Protein AF-A0A939HC82-F1 (afdb_monomer_lite)

Organism: NCBI:txid2817862

Secondary structure (DSSP, 8-state):
----HHHHHHHHHHHHHHHHHHHHHHHHHHT-EEEEETTEEEEE-TTT-BTTEEEEEEEETTEEEEEEEEE-SSS-EEEEEEETTEEEEEEEEE-TTS-EEEEEETT--EEEEEEEETTTTEEEETT--EEETTT--PPP-SSSBTTB--HHHHHHHHTTTTEEESS-HHHHHHHHHHHHHHHHHHH-TTHHHHHHTTT--S-PPPPHHHHHHHHHHHHHHHHHHHHHHHHT-

Foldseek 3Di:
DPDDVVVVVVVVVVVVVVVVVVVVVLVVQQQFKAFDQQNWTWGWDPVPDDPFKIWTWDADPQGTWIWMWGHPDPQKIKIWIARPNDIWIKIWGADPVNFWIWIATPVRDTPFTFTDDPPVQWTAGPVRDIDRLVPDHDDDDPCDHSVRHDVVSVSCVNVVVRMDGNFDVVLLVVLVVLVVVLVCCVVPVCVVVCVVVVVDPDPDDDDPVSVVVNVVCNVVSVVVSVVSSVVRD

pLDDT: mean 89.39, std 9.76, range [36.78, 97.31]

Structure (mmCIF, N/CA/C/O backbone):
data_AF-A0A939HC82-F1
#
_entry.id   AF-A0A939HC82-F1
#
loop_
_atom_site.group_PDB
_atom_site.id
_atom_site.type_symbol
_atom_site.label_atom_id
_atom_site.label_alt_id
_atom_site.label_comp_id
_atom_site.label_asym_id
_atom_site.label_entity_id
_atom_site.label_seq_id
_atom_site.pdbx_PDB_ins_code
_atom_site.Cartn_x
_atom_site.Cartn_y
_atom_site.Cartn_z
_atom_site.occupancy
_atom_site.B_iso_or_equiv
_atom_site.auth_seq_id
_atom_site.auth_comp_id
_atom_site.auth_asym_id
_atom_site.auth_atom_id
_atom_site.pdbx_PDB_model_num
ATOM 1 N N . MET A 1 1 ? 11.151 5.523 -48.702 1.00 38.91 1 MET A N 1
ATOM 2 C CA . MET A 1 1 ? 10.659 6.773 -48.079 1.00 38.91 1 MET A CA 1
ATOM 3 C C . MET A 1 1 ? 11.746 7.327 -47.155 1.00 38.91 1 MET A C 1
ATOM 5 O O . MET A 1 1 ? 11.946 6.798 -46.069 1.00 38.91 1 MET A O 1
ATOM 9 N N . LYS A 1 2 ? 12.545 8.301 -47.619 1.00 36.78 2 LYS A N 1
ATOM 10 C CA . LYS A 1 2 ? 13.617 8.917 -46.813 1.00 36.78 2 LYS A CA 1
ATOM 11 C C . LYS A 1 2 ? 12.978 9.895 -45.826 1.00 36.78 2 LYS A C 1
ATOM 13 O O . LYS A 1 2 ? 12.632 11.011 -46.196 1.00 36.78 2 LYS A O 1
ATOM 18 N N . ILE A 1 3 ? 12.777 9.456 -44.588 1.00 41.47 3 ILE A N 1
ATOM 19 C CA . ILE A 1 3 ? 12.263 10.311 -43.515 1.00 41.47 3 ILE A CA 1
ATOM 20 C C . ILE A 1 3 ? 13.353 11.340 -43.174 1.00 41.47 3 ILE A C 1
ATOM 22 O O . ILE A 1 3 ? 14.441 10.985 -42.725 1.00 41.47 3 ILE A O 1
ATOM 26 N N . ASN A 1 4 ? 13.072 12.613 -43.449 1.00 45.88 4 ASN A N 1
ATOM 27 C CA . ASN A 1 4 ? 13.985 13.742 -43.276 1.00 45.88 4 ASN A CA 1
ATOM 28 C C . ASN A 1 4 ? 14.312 13.961 -41.780 1.00 45.88 4 ASN A C 1
ATOM 30 O O . ASN A 1 4 ? 13.403 14.082 -40.956 1.00 45.88 4 ASN A O 1
ATOM 34 N N . LEU A 1 5 ? 15.601 14.025 -41.411 1.00 51.16 5 LEU A N 1
ATOM 35 C CA . LEU A 1 5 ? 16.064 14.144 -40.016 1.00 51.16 5 LEU A CA 1
ATOM 36 C C . LEU A 1 5 ? 15.531 15.392 -39.283 1.00 51.16 5 LEU A C 1
ATOM 38 O O . LEU A 1 5 ? 15.409 15.359 -38.057 1.00 51.16 5 LEU A O 1
ATOM 42 N N . LYS A 1 6 ? 15.164 16.463 -40.003 1.00 51.28 6 LYS A N 1
ATOM 43 C CA . LYS A 1 6 ? 14.539 17.665 -39.413 1.00 51.28 6 LYS A CA 1
ATOM 44 C C . LYS A 1 6 ? 13.157 17.368 -38.807 1.00 51.28 6 LYS A C 1
ATOM 46 O O . LYS A 1 6 ? 12.847 17.878 -37.735 1.00 51.28 6 LYS A O 1
ATOM 51 N N . ASN A 1 7 ? 12.388 16.462 -39.415 1.00 55.34 7 ASN A N 1
ATOM 52 C CA . ASN A 1 7 ? 11.067 16.053 -38.920 1.00 55.34 7 ASN A CA 1
ATOM 53 C C . ASN A 1 7 ? 11.161 15.103 -37.713 1.00 55.34 7 ASN A C 1
ATOM 55 O O . ASN A 1 7 ? 10.250 15.055 -36.893 1.00 55.34 7 ASN A O 1
ATOM 59 N N . ARG A 1 8 ? 12.286 14.388 -37.548 1.00 57.00 8 ARG A N 1
ATOM 60 C CA . ARG A 1 8 ? 12.528 13.511 -36.388 1.00 57.00 8 ARG A CA 1
ATOM 61 C C . ARG A 1 8 ? 12.632 14.290 -35.074 1.00 57.00 8 ARG A C 1
ATOM 63 O O . ARG A 1 8 ? 12.068 13.850 -34.084 1.00 57.00 8 ARG A O 1
ATOM 70 N N . LYS A 1 9 ? 13.304 15.450 -35.060 1.00 56.81 9 LYS A N 1
ATOM 71 C CA . LYS A 1 9 ? 13.408 16.302 -33.855 1.00 56.81 9 LYS A CA 1
ATOM 72 C C . LYS A 1 9 ? 12.061 16.910 -33.451 1.00 56.81 9 LYS A C 1
ATOM 74 O O . LYS A 1 9 ? 11.772 17.000 -32.265 1.00 56.81 9 LYS A O 1
ATOM 79 N N . LEU A 1 10 ? 11.229 17.248 -34.437 1.00 64.38 10 LEU A N 1
ATOM 80 C CA . LEU A 1 10 ? 9.876 17.776 -34.235 1.00 64.38 10 LEU A CA 1
ATOM 81 C C . LEU A 1 10 ? 8.906 16.735 -33.650 1.00 64.38 10 LEU A C 1
ATOM 83 O O . LEU A 1 10 ? 8.011 17.109 -32.906 1.00 64.38 10 LEU A O 1
ATOM 87 N N . LEU A 1 11 ? 9.118 15.441 -33.920 1.00 72.88 11 LEU A N 1
ATOM 88 C CA . LEU A 1 11 ? 8.344 14.337 -33.329 1.00 72.88 11 LEU A CA 1
ATOM 89 C C . LEU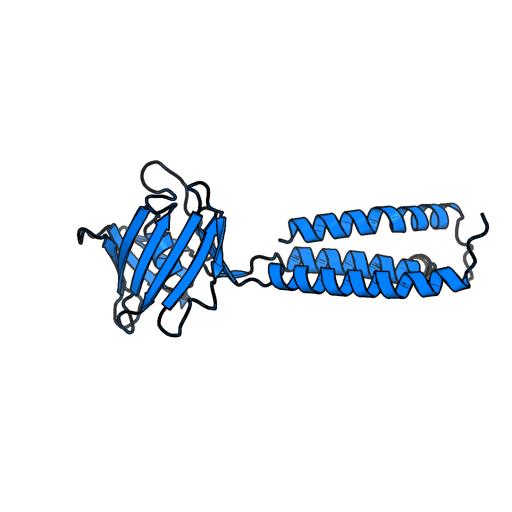 A 1 11 ? 8.809 13.940 -31.917 1.00 72.88 11 LEU A C 1
ATOM 91 O O . LEU A 1 11 ? 8.026 13.379 -31.159 1.00 72.88 11 LEU A O 1
ATOM 95 N N . ILE A 1 12 ? 10.055 14.235 -31.535 1.00 78.50 12 ILE A N 1
ATOM 96 C CA . ILE A 1 12 ? 10.580 13.894 -30.199 1.00 78.50 12 ILE A CA 1
ATOM 97 C C . ILE A 1 12 ? 9.926 14.750 -29.110 1.00 78.50 12 ILE A C 1
ATOM 99 O O . ILE A 1 12 ? 9.599 14.232 -28.048 1.00 78.50 12 ILE A O 1
ATOM 103 N N . VAL A 1 13 ? 9.704 16.040 -29.377 1.00 81.06 13 VAL A N 1
ATOM 104 C CA . VAL A 1 13 ? 9.096 16.976 -28.417 1.00 81.06 13 VAL A CA 1
ATOM 105 C C . VAL A 1 13 ? 7.706 16.516 -27.941 1.00 81.06 13 VAL A C 1
ATOM 107 O O . VAL A 1 13 ? 7.536 16.370 -26.731 1.00 81.06 13 VAL A O 1
ATOM 110 N N . PRO A 1 14 ? 6.722 16.223 -28.816 1.00 85.56 14 PRO A N 1
ATOM 111 C CA . PRO A 1 14 ? 5.406 15.769 -28.365 1.00 85.56 14 PRO A CA 1
ATOM 112 C C . PRO A 1 14 ? 5.458 14.407 -27.663 1.00 85.56 14 PRO A C 1
ATOM 114 O O . PRO A 1 14 ? 4.732 14.201 -26.695 1.00 85.56 14 PRO A O 1
ATOM 117 N N . VAL A 1 15 ? 6.341 13.493 -28.086 1.00 86.25 15 VAL A N 1
ATOM 118 C CA . VAL A 1 15 ? 6.523 12.193 -27.415 1.00 86.25 15 VAL A CA 1
ATOM 119 C C . VAL A 1 15 ? 7.087 12.371 -26.005 1.00 86.25 15 VAL A C 1
ATOM 121 O O . VAL A 1 15 ? 6.609 11.733 -25.071 1.00 86.25 15 VAL A O 1
ATOM 124 N N . ALA A 1 16 ? 8.066 13.260 -25.828 1.00 84.81 16 ALA A N 1
ATOM 125 C CA . ALA A 1 16 ? 8.619 13.571 -24.515 1.00 84.81 16 ALA A CA 1
ATOM 126 C C . ALA A 1 16 ? 7.562 14.200 -23.595 1.00 84.81 16 ALA A C 1
ATOM 128 O O . ALA A 1 16 ? 7.440 13.791 -22.445 1.00 84.81 16 ALA A O 1
ATOM 129 N N . ILE A 1 17 ? 6.751 15.133 -24.109 1.00 89.75 17 ILE A N 1
ATOM 130 C CA . ILE A 1 17 ? 5.636 15.727 -23.355 1.00 89.75 17 ILE A CA 1
ATOM 131 C C . ILE A 1 17 ? 4.632 14.646 -22.934 1.00 89.75 17 ILE A C 1
ATOM 133 O O . ILE A 1 17 ? 4.264 14.580 -21.763 1.00 89.75 17 ILE A O 1
ATOM 137 N N . ALA A 1 18 ? 4.232 13.761 -23.852 1.00 91.50 18 ALA A N 1
ATOM 138 C CA . ALA A 1 18 ? 3.333 12.653 -23.538 1.00 91.50 18 ALA A CA 1
ATOM 139 C C . ALA A 1 18 ? 3.920 11.727 -22.458 1.00 91.50 18 ALA A C 1
ATOM 141 O O . ALA A 1 18 ? 3.215 11.354 -21.523 1.00 91.50 18 ALA A O 1
ATOM 142 N N . ALA A 1 19 ? 5.215 11.406 -22.535 1.00 88.69 19 ALA A N 1
ATOM 143 C CA . ALA A 1 19 ? 5.897 10.595 -21.529 1.00 88.69 19 ALA A CA 1
ATOM 144 C C . ALA A 1 19 ? 5.911 11.266 -20.144 1.00 88.69 19 ALA A C 1
ATOM 146 O O . ALA A 1 19 ? 5.658 10.596 -19.146 1.00 88.69 19 ALA A O 1
ATOM 147 N N . VAL A 1 20 ? 6.146 12.581 -20.075 1.00 91.75 20 VAL A N 1
ATOM 148 C CA . VAL A 1 20 ? 6.095 13.346 -18.815 1.00 91.75 20 VAL A CA 1
ATOM 149 C C . VAL A 1 20 ? 4.688 13.329 -18.216 1.00 91.75 20 VAL A C 1
ATOM 151 O O . VAL A 1 20 ? 4.539 13.101 -17.018 1.00 91.75 20 VAL A O 1
ATOM 154 N N . ILE A 1 21 ? 3.653 13.516 -19.040 1.00 95.06 21 ILE A N 1
ATOM 155 C CA . ILE A 1 21 ? 2.254 13.461 -18.594 1.00 95.06 21 ILE A CA 1
ATOM 156 C C . ILE A 1 21 ? 1.914 12.064 -18.054 1.00 95.06 21 ILE A C 1
ATOM 158 O O . ILE A 1 21 ? 1.350 11.943 -16.967 1.00 95.06 21 ILE A O 1
ATOM 162 N N . LEU A 1 22 ? 2.294 11.001 -18.770 1.00 93.12 22 LEU A N 1
ATOM 163 C CA . LEU A 1 22 ? 2.081 9.622 -18.320 1.00 93.12 22 LEU A CA 1
ATOM 164 C C . LEU A 1 22 ? 2.814 9.331 -17.007 1.00 93.12 22 LEU A C 1
ATOM 166 O O . LEU A 1 22 ? 2.230 8.736 -16.102 1.00 93.12 22 LEU A O 1
ATOM 170 N N . LEU A 1 23 ? 4.062 9.788 -16.876 1.00 91.94 23 LEU A N 1
ATOM 171 C CA . LEU A 1 23 ? 4.839 9.636 -15.649 1.00 91.94 23 LEU A CA 1
ATOM 172 C C . LEU A 1 23 ? 4.189 10.379 -14.476 1.00 91.94 23 LEU A C 1
ATOM 174 O O . LEU A 1 23 ? 4.125 9.835 -13.378 1.00 91.94 23 LEU A O 1
ATOM 178 N N . TYR A 1 24 ? 3.661 11.584 -14.702 1.00 94.44 24 TYR A N 1
ATOM 179 C CA . TYR A 1 24 ? 2.939 12.341 -13.680 1.00 94.44 24 TYR A CA 1
ATOM 180 C C . TYR A 1 24 ? 1.727 11.564 -13.144 1.00 94.44 24 TYR A C 1
ATOM 182 O O . TYR A 1 24 ? 1.594 11.386 -11.932 1.00 94.44 24 TYR A O 1
ATOM 190 N N . PHE A 1 25 ? 0.879 11.031 -14.031 1.00 94.44 25 PHE A N 1
ATOM 191 C CA . PHE A 1 25 ? -0.268 10.214 -13.619 1.00 94.44 25 PHE A CA 1
ATOM 192 C C . PHE A 1 25 ? 0.148 8.901 -12.952 1.00 94.44 25 PHE A C 1
ATOM 194 O O . PHE A 1 25 ? -0.494 8.471 -11.991 1.00 94.44 25 PHE A O 1
ATOM 201 N N . TYR A 1 26 ? 1.221 8.272 -13.432 1.00 94.00 26 TYR A N 1
ATOM 202 C CA . TYR A 1 26 ? 1.772 7.061 -12.833 1.00 94.00 26 TYR A CA 1
ATOM 203 C C . TYR A 1 26 ? 2.240 7.316 -11.395 1.00 94.00 26 TYR A C 1
ATOM 205 O O . TYR A 1 26 ? 1.776 6.641 -10.479 1.00 94.00 26 TYR A O 1
ATOM 213 N N . LEU A 1 27 ? 3.083 8.330 -11.171 1.00 93.25 27 LEU A N 1
ATOM 214 C CA . LEU A 1 27 ? 3.588 8.664 -9.835 1.00 93.25 27 LEU A CA 1
ATOM 215 C C . LEU A 1 27 ? 2.452 9.096 -8.897 1.00 93.25 27 LEU A C 1
ATOM 217 O O . LEU A 1 27 ? 2.448 8.723 -7.726 1.00 93.25 27 LEU A O 1
ATOM 221 N N . GLY A 1 28 ? 1.447 9.806 -9.421 1.00 91.50 28 GLY A N 1
ATOM 222 C CA . GLY A 1 28 ? 0.239 10.152 -8.672 1.00 91.50 28 GLY A CA 1
ATOM 223 C C . GLY A 1 28 ? -0.589 8.940 -8.227 1.00 91.50 28 GLY A C 1
ATOM 224 O O . GLY A 1 28 ? -1.272 9.020 -7.210 1.00 91.50 28 GLY A O 1
ATOM 225 N N . ASN A 1 29 ? -0.528 7.815 -8.947 1.00 91.12 29 ASN A N 1
ATOM 226 C CA . ASN A 1 29 ? -1.119 6.548 -8.503 1.00 91.12 29 ASN A CA 1
ATOM 227 C C . ASN A 1 29 ? -0.189 5.763 -7.572 1.00 91.12 29 ASN A C 1
ATOM 229 O O . ASN A 1 29 ? -0.655 5.172 -6.604 1.00 91.12 29 ASN A O 1
ATOM 233 N N . PHE A 1 30 ? 1.113 5.799 -7.835 1.00 94.38 30 PHE A N 1
ATOM 234 C CA . PHE A 1 30 ? 2.133 5.084 -7.075 1.00 94.38 30 PHE A CA 1
ATOM 235 C C . PHE A 1 30 ? 2.235 5.555 -5.619 1.00 94.38 30 PHE A C 1
ATOM 237 O O . PHE A 1 30 ? 2.270 4.741 -4.699 1.00 94.38 30 PHE A O 1
ATOM 244 N N . PHE A 1 31 ? 2.228 6.870 -5.391 1.00 93.19 31 PHE A N 1
ATOM 245 C CA . PHE A 1 31 ? 2.335 7.461 -4.052 1.00 93.19 31 PHE A CA 1
ATOM 246 C C . PHE A 1 31 ? 0.979 7.666 -3.364 1.00 93.19 31 PHE A C 1
ATOM 248 O O . PHE A 1 31 ? 0.850 8.501 -2.469 1.00 93.19 31 PHE A O 1
ATOM 255 N N . GLN A 1 32 ? -0.052 6.926 -3.776 1.00 93.88 32 GLN A N 1
ATOM 256 C CA . GLN A 1 32 ? -1.320 6.921 -3.055 1.00 93.88 32 GLN A CA 1
ATOM 257 C C . GLN A 1 32 ? -1.127 6.283 -1.682 1.00 93.88 32 GLN A C 1
ATOM 259 O O . GLN A 1 32 ? -0.604 5.175 -1.577 1.00 93.88 32 GLN A O 1
ATOM 264 N N . THR A 1 33 ? -1.574 6.986 -0.647 1.00 93.62 33 THR A N 1
ATOM 265 C CA . THR A 1 33 ? -1.712 6.445 0.705 1.00 93.62 33 THR A CA 1
ATOM 266 C C . THR A 1 33 ? -3.036 5.699 0.808 1.00 93.62 33 THR A C 1
ATOM 268 O O . THR A 1 33 ? -4.043 6.100 0.211 1.00 93.62 33 THR A O 1
ATOM 271 N N . GLY A 1 34 ? -3.033 4.599 1.541 1.00 94.62 34 GLY A N 1
ATOM 272 C CA . GLY A 1 34 ? -4.218 3.797 1.779 1.00 94.62 34 GLY A CA 1
ATOM 273 C C . GLY A 1 34 ? -3.964 2.731 2.828 1.00 94.62 34 GLY A C 1
ATOM 274 O O . GLY A 1 34 ? -2.915 2.721 3.469 1.00 94.62 34 GLY A O 1
ATOM 275 N N . VAL A 1 35 ? -4.920 1.826 2.972 1.00 94.06 35 VAL A N 1
ATOM 276 C CA . VAL A 1 35 ? -4.849 0.684 3.888 1.00 94.06 35 VAL A CA 1
ATOM 277 C C . VAL A 1 35 ? -5.031 -0.614 3.118 1.00 94.06 35 VAL A C 1
ATOM 279 O O . VAL A 1 35 ? -5.656 -0.638 2.054 1.00 94.06 35 VAL A O 1
ATOM 282 N N . ASP A 1 36 ? -4.456 -1.693 3.638 1.00 92.38 36 ASP A N 1
ATOM 283 C CA . ASP A 1 36 ? -4.731 -3.038 3.141 1.00 92.38 36 ASP A CA 1
ATOM 284 C C . ASP A 1 36 ? -5.948 -3.627 3.856 1.00 92.38 36 ASP A C 1
ATOM 286 O O . ASP A 1 36 ? -5.969 -3.717 5.083 1.00 92.38 36 ASP A O 1
ATOM 290 N N . TYR A 1 37 ? -6.949 -4.038 3.089 1.00 93.50 37 TYR A N 1
ATOM 291 C CA . TYR A 1 37 ? -8.124 -4.727 3.590 1.00 93.50 37 TYR A CA 1
ATOM 292 C C . TYR A 1 37 ? -8.265 -6.069 2.875 1.00 93.50 37 TYR A C 1
ATOM 294 O O . TYR A 1 37 ? -8.655 -6.110 1.708 1.00 93.50 37 TYR A O 1
ATOM 302 N N . TYR A 1 38 ? -7.906 -7.161 3.560 1.00 92.69 38 TYR A N 1
ATOM 303 C CA . TYR A 1 38 ? -7.940 -8.526 3.010 1.00 92.69 38 TYR A CA 1
ATOM 304 C C . TYR A 1 38 ? -7.228 -8.664 1.648 1.00 92.69 38 TYR A C 1
ATOM 306 O O . TYR A 1 38 ? -7.728 -9.273 0.706 1.00 92.69 38 TYR A O 1
ATOM 314 N N . GLY A 1 39 ? -6.045 -8.059 1.512 1.00 89.25 39 GLY A N 1
ATOM 315 C CA . GLY A 1 39 ? -5.250 -8.072 0.280 1.00 89.25 39 GLY A CA 1
ATOM 316 C C . GLY A 1 39 ? -5.667 -7.014 -0.745 1.00 89.25 39 GLY A C 1
ATOM 317 O O . GLY A 1 39 ? -5.002 -6.860 -1.773 1.00 89.25 39 GLY A O 1
ATOM 318 N N . SER A 1 40 ? -6.734 -6.259 -0.478 1.00 92.44 40 SER A N 1
ATOM 319 C CA . SER A 1 40 ? -7.222 -5.189 -1.343 1.00 92.44 40 SER A CA 1
ATOM 320 C C . SER A 1 40 ? -6.741 -3.829 -0.846 1.00 92.44 40 SER A C 1
ATOM 322 O O . SER A 1 40 ? -6.982 -3.440 0.293 1.00 92.44 40 SER A O 1
ATOM 324 N N . PHE A 1 41 ? -6.078 -3.065 -1.714 1.00 93.75 41 PHE A N 1
ATOM 325 C CA . PHE A 1 41 ? -5.660 -1.703 -1.387 1.00 93.75 41 PHE A CA 1
ATOM 326 C C . PHE A 1 41 ? -6.849 -0.736 -1.459 1.00 93.75 41 PHE A C 1
ATOM 328 O O . PHE A 1 41 ? -7.428 -0.524 -2.531 1.00 93.75 41 PHE A O 1
ATOM 335 N N . LEU A 1 42 ? -7.176 -0.107 -0.331 1.00 95.56 42 LEU A N 1
ATOM 336 C CA . LEU A 1 42 ? -8.196 0.933 -0.230 1.00 95.56 42 LEU A CA 1
ATOM 337 C C . LEU A 1 42 ? -7.515 2.291 -0.088 1.00 95.56 42 LEU A C 1
ATOM 339 O O . LEU A 1 42 ? -6.803 2.551 0.880 1.00 95.56 42 LEU A O 1
ATOM 343 N N . ARG A 1 43 ? -7.726 3.170 -1.066 1.00 96.25 43 ARG A N 1
ATOM 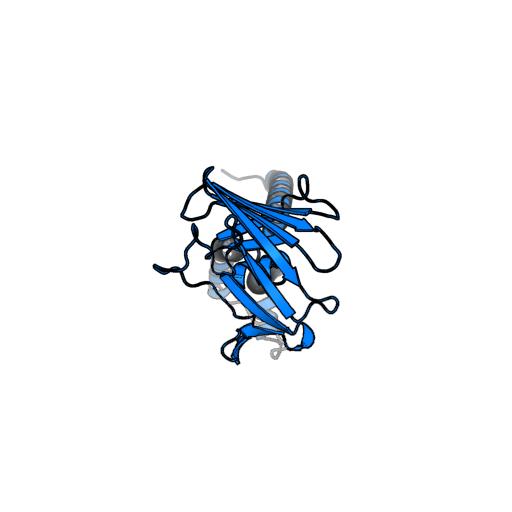344 C CA . ARG A 1 43 ? -7.085 4.486 -1.115 1.00 96.25 43 ARG A CA 1
ATOM 345 C C . ARG A 1 43 ? -7.757 5.437 -0.136 1.00 96.25 43 ARG A C 1
ATOM 347 O O . ARG A 1 43 ? -8.980 5.518 -0.117 1.00 96.25 43 ARG A O 1
ATOM 354 N N . GLU A 1 44 ? -6.974 6.243 0.566 1.00 96.06 44 GLU A N 1
ATOM 355 C CA . GLU A 1 44 ? -7.509 7.343 1.367 1.00 96.06 44 GLU A CA 1
ATOM 356 C C . GLU A 1 44 ? -8.238 8.382 0.484 1.00 96.06 44 GLU A C 1
ATOM 358 O O . GLU A 1 44 ? -7.681 8.918 -0.485 1.00 96.06 44 GLU A O 1
ATOM 363 N N . ASP A 1 45 ? -9.489 8.692 0.818 1.00 95.31 45 ASP A N 1
ATOM 364 C CA . ASP A 1 45 ? -10.245 9.788 0.223 1.00 95.31 45 ASP A CA 1
ATOM 365 C C . ASP A 1 45 ? -9.981 11.088 0.984 1.00 95.31 45 ASP A C 1
ATOM 367 O O . ASP A 1 45 ? -10.713 11.481 1.888 1.00 95.31 45 ASP A O 1
ATOM 371 N N . ARG A 1 46 ? -8.949 11.814 0.551 1.00 90.19 46 ARG A N 1
ATOM 372 C CA . ARG A 1 46 ? -8.554 13.100 1.148 1.00 90.19 46 ARG A CA 1
ATOM 373 C C . ARG A 1 46 ? -9.646 14.174 1.144 1.00 90.19 46 ARG A C 1
ATOM 375 O O . ARG A 1 46 ? -9.492 15.160 1.853 1.00 90.19 46 ARG A O 1
ATOM 382 N N . LYS A 1 47 ? -10.695 14.047 0.319 1.00 90.44 47 LYS A N 1
ATOM 383 C CA . LYS A 1 47 ? -11.814 15.005 0.328 1.00 90.44 47 LYS A CA 1
ATOM 384 C C . LYS A 1 47 ? -12.817 14.696 1.437 1.00 90.44 47 LYS A C 1
ATOM 386 O O . LYS A 1 47 ? -13.452 15.621 1.930 1.00 90.44 47 LYS A O 1
ATOM 391 N N . ALA A 1 48 ? -12.971 13.419 1.779 1.00 89.31 48 ALA A N 1
ATOM 392 C CA . ALA A 1 48 ? -13.867 12.951 2.832 1.00 89.31 48 ALA A CA 1
ATOM 393 C C . ALA A 1 48 ? -13.159 12.816 4.195 1.00 89.31 48 ALA A C 1
ATOM 395 O O . ALA A 1 48 ? -13.813 12.887 5.236 1.00 89.31 48 ALA A O 1
ATOM 396 N N . SER A 1 49 ? -11.833 12.652 4.205 1.00 89.69 49 SER A N 1
ATOM 397 C CA . SER A 1 49 ? -11.017 12.686 5.419 1.00 89.69 49 SER A CA 1
ATOM 398 C C . SER A 1 49 ? -10.935 14.098 6.018 1.00 89.69 49 SER A C 1
ATOM 400 O O . SER A 1 49 ? -10.917 15.107 5.313 1.00 89.69 49 SER A O 1
ATOM 402 N N . SER A 1 50 ? -10.836 14.163 7.342 1.00 91.25 50 SER A N 1
ATOM 403 C CA . SER A 1 50 ? -10.681 15.369 8.153 1.00 91.25 50 SER A CA 1
ATOM 404 C C . SER A 1 50 ? -9.699 15.115 9.304 1.00 91.25 50 SER A C 1
ATOM 406 O O . SER A 1 50 ? -9.202 14.007 9.484 1.00 91.25 50 SER A O 1
ATOM 408 N N . THR A 1 51 ? -9.442 16.117 10.148 1.00 85.44 51 THR A N 1
ATOM 409 C CA . THR A 1 51 ? -8.625 15.937 11.365 1.00 85.44 51 THR A CA 1
ATOM 410 C C . THR A 1 51 ? -9.215 14.904 12.335 1.00 85.44 51 THR A C 1
ATOM 412 O O . THR A 1 51 ? -8.487 14.333 13.145 1.00 85.44 51 THR A O 1
ATOM 415 N N . LEU A 1 52 ? -10.530 14.671 12.271 1.00 91.19 52 LEU A N 1
ATOM 416 C CA . LEU A 1 52 ? -11.252 13.757 13.156 1.00 91.19 52 LEU A CA 1
ATOM 417 C C . LEU A 1 52 ? -11.656 12.454 12.468 1.00 91.19 52 LEU A C 1
ATOM 419 O O . LEU A 1 52 ? -12.116 11.548 13.152 1.00 91.19 52 LEU A O 1
ATOM 423 N N . SER A 1 53 ? -11.507 12.338 11.149 1.00 94.00 53 SER A N 1
ATOM 424 C CA . SER A 1 53 ? -11.969 11.165 10.412 1.00 94.00 53 SER A CA 1
ATOM 425 C C . SER A 1 53 ? -11.040 10.799 9.264 1.00 94.00 53 SER A C 1
ATOM 427 O O . SER A 1 53 ? -10.668 11.657 8.473 1.00 94.00 53 SER A O 1
ATOM 429 N N . SER A 1 54 ? -10.735 9.518 9.111 1.00 95.00 54 SER A N 1
ATOM 430 C CA . SER A 1 54 ? -10.059 8.993 7.924 1.00 95.00 54 SER A CA 1
ATOM 431 C C . SER A 1 54 ? -11.036 8.144 7.126 1.00 95.00 54 SER A C 1
ATOM 433 O O . SER A 1 54 ? -11.681 7.266 7.696 1.00 95.00 54 SER A O 1
ATOM 435 N N . VAL A 1 55 ? -11.150 8.393 5.822 1.00 97.00 55 VAL A N 1
ATOM 436 C CA . VAL A 1 55 ? -12.018 7.621 4.923 1.00 97.00 55 VAL A CA 1
ATOM 437 C C . VAL A 1 55 ? -11.163 6.940 3.863 1.00 97.00 55 VAL A C 1
ATOM 439 O O . VAL A 1 55 ? -10.363 7.595 3.200 1.00 97.00 55 VAL A O 1
ATOM 442 N N . TYR A 1 56 ? -11.350 5.639 3.670 1.00 96.88 56 TYR A N 1
ATOM 443 C CA . TYR A 1 56 ? -10.659 4.835 2.665 1.00 96.88 56 TYR A CA 1
ATOM 444 C C . TYR A 1 56 ? -11.676 4.189 1.734 1.00 96.88 56 TYR A C 1
ATOM 446 O O . TYR A 1 56 ? -12.683 3.647 2.180 1.00 96.88 56 TYR A O 1
ATOM 454 N N . VAL A 1 57 ? -11.417 4.241 0.430 1.00 96.88 57 VAL A N 1
ATOM 455 C CA . VAL A 1 57 ? -12.325 3.764 -0.616 1.00 96.88 57 VAL A CA 1
ATOM 456 C C . VAL A 1 57 ? -11.591 2.885 -1.616 1.00 96.88 57 VAL A C 1
ATOM 458 O O . VAL A 1 57 ? -10.462 3.167 -2.031 1.00 96.88 57 VAL A O 1
ATOM 461 N N . GLY A 1 58 ? -12.255 1.828 -2.062 1.00 95.25 58 GLY A N 1
ATOM 462 C CA . GLY A 1 58 ? -11.709 0.934 -3.070 1.00 95.25 58 GLY A CA 1
ATOM 463 C C . GLY A 1 58 ? -12.684 -0.162 -3.462 1.00 95.25 58 GLY A C 1
ATOM 464 O O . GLY A 1 58 ? -13.904 -0.001 -3.377 1.00 95.25 58 GLY A O 1
ATOM 465 N N . LYS A 1 59 ? -12.126 -1.270 -3.939 1.00 94.69 59 LYS A N 1
ATOM 466 C CA . LYS A 1 59 ? -12.877 -2.460 -4.320 1.00 94.69 59 LYS A CA 1
ATOM 467 C C . LYS A 1 59 ? -12.176 -3.679 -3.734 1.00 94.69 59 LYS A C 1
ATOM 469 O O . LYS A 1 59 ? -10.976 -3.824 -3.964 1.00 94.69 59 LYS A O 1
ATOM 474 N N . SER A 1 60 ? -12.914 -4.511 -3.012 1.00 93.06 60 SER A N 1
ATOM 475 C CA . SER A 1 60 ? -12.453 -5.813 -2.523 1.00 93.06 60 SER A CA 1
ATOM 476 C C . SER A 1 60 ? -13.179 -6.957 -3.240 1.00 93.06 60 SER A C 1
ATOM 478 O O . SER A 1 60 ? -13.915 -6.709 -4.210 1.00 93.06 60 SER A O 1
ATOM 480 N N . GLY A 1 61 ? -12.968 -8.206 -2.812 1.00 88.44 61 GLY A N 1
ATOM 481 C CA . GLY A 1 61 ? -13.678 -9.364 -3.360 1.00 88.44 61 GLY A CA 1
ATOM 482 C C . GLY A 1 61 ? -15.199 -9.245 -3.212 1.00 88.44 61 GLY A C 1
ATOM 483 O O . GLY A 1 61 ? -15.937 -9.626 -4.122 1.00 88.44 61 GLY A O 1
ATOM 484 N N . ALA A 1 62 ? -15.660 -8.628 -2.122 1.00 86.62 62 ALA A N 1
ATOM 485 C CA . ALA A 1 62 ? -17.067 -8.388 -1.813 1.00 86.62 62 ALA A CA 1
ATOM 486 C C . ALA A 1 62 ? -17.723 -7.242 -2.610 1.00 86.62 62 ALA A C 1
ATOM 488 O O . ALA A 1 62 ? -18.942 -7.108 -2.566 1.00 86.62 62 ALA A O 1
ATOM 489 N N . GLY A 1 63 ? -16.960 -6.424 -3.345 1.00 92.12 63 GLY A N 1
ATOM 490 C CA . GLY A 1 63 ? -17.505 -5.325 -4.148 1.00 92.12 63 GLY A CA 1
ATOM 491 C C . GLY A 1 63 ? -16.934 -3.963 -3.775 1.00 92.12 63 GLY A C 1
ATOM 492 O O . GLY A 1 63 ? -15.737 -3.830 -3.518 1.00 92.12 63 GLY A O 1
ATOM 493 N N . LYS A 1 64 ? -17.761 -2.913 -3.848 1.00 95.31 64 LYS A N 1
ATOM 494 C CA . LYS A 1 64 ? -17.331 -1.553 -3.495 1.00 95.31 64 LYS A CA 1
ATOM 495 C C . LYS A 1 64 ? -17.140 -1.466 -1.981 1.00 95.31 64 LYS A C 1
ATOM 497 O O . LYS A 1 64 ? -18.087 -1.704 -1.242 1.00 95.31 64 LYS A O 1
ATOM 502 N N . THR A 1 65 ? -15.962 -1.040 -1.543 1.00 96.44 65 THR A N 1
ATOM 503 C CA . THR A 1 65 ? -15.593 -1.049 -0.122 1.00 96.44 65 THR A CA 1
ATOM 504 C C . THR A 1 65 ? -15.258 0.352 0.345 1.00 96.44 65 THR A C 1
ATOM 506 O O . THR A 1 65 ? -14.491 1.065 -0.311 1.00 96.44 65 THR A O 1
ATOM 509 N N . THR A 1 66 ? -15.845 0.751 1.470 1.00 96.88 66 THR A N 1
ATOM 510 C CA . THR A 1 66 ? -15.548 2.010 2.155 1.00 96.88 66 THR A CA 1
ATOM 511 C C . THR A 1 66 ? -15.282 1.720 3.621 1.00 96.88 66 THR A C 1
ATOM 513 O O . THR A 1 66 ? -16.083 1.058 4.272 1.00 96.88 66 THR A O 1
ATOM 516 N N . LEU A 1 67 ? -14.167 2.224 4.134 1.00 96.38 67 LEU A N 1
ATOM 517 C CA . LEU A 1 67 ? -13.833 2.188 5.551 1.00 96.38 67 LEU A CA 1
ATOM 518 C C . LEU A 1 67 ? -13.781 3.616 6.063 1.00 96.38 67 LEU A C 1
ATOM 520 O O . LEU A 1 67 ? -13.165 4.473 5.424 1.00 96.38 67 LEU A O 1
ATOM 524 N N . LYS A 1 68 ? -14.381 3.876 7.214 1.00 96.94 68 LYS A N 1
ATOM 525 C CA . LYS A 1 68 ? -14.312 5.181 7.861 1.00 96.94 68 LYS A CA 1
ATOM 526 C C . LYS A 1 68 ? -13.953 4.995 9.322 1.00 96.94 68 LYS A C 1
ATOM 528 O O . LYS A 1 68 ? -14.581 4.226 10.031 1.00 96.94 68 LYS A O 1
ATOM 533 N N . VAL A 1 69 ? -12.914 5.696 9.753 1.00 96.69 69 VAL A N 1
ATOM 534 C CA . VAL A 1 69 ? -12.462 5.719 11.143 1.00 96.69 69 VAL A CA 1
ATOM 535 C C . VAL A 1 69 ? -12.708 7.120 11.668 1.00 96.69 69 VAL A C 1
ATOM 537 O O . VAL A 1 69 ? -12.113 8.069 11.162 1.00 96.69 69 VAL A O 1
ATOM 540 N N . THR A 1 70 ? -13.570 7.260 12.667 1.00 96.75 70 THR A N 1
ATOM 541 C CA . THR A 1 70 ? -13.929 8.536 13.290 1.00 96.75 70 THR A CA 1
ATOM 542 C C . THR A 1 70 ? -13.397 8.584 14.719 1.00 96.75 70 THR A C 1
ATOM 544 O O . THR A 1 70 ? -13.607 7.674 15.515 1.00 96.75 70 THR A O 1
ATOM 547 N N . ARG A 1 71 ? -12.695 9.658 15.076 1.00 94.12 71 ARG A N 1
ATOM 548 C CA . ARG A 1 71 ? -12.203 9.900 16.431 1.00 94.12 71 ARG A CA 1
ATOM 549 C C . ARG A 1 71 ? -13.344 10.382 17.323 1.00 94.12 71 ARG A C 1
ATOM 551 O O . ARG A 1 71 ? -13.906 11.441 17.060 1.00 94.12 71 ARG A O 1
ATOM 558 N N . MET A 1 72 ? -13.636 9.629 18.384 1.00 92.56 72 MET A N 1
ATOM 559 C CA . MET A 1 72 ? -14.654 9.995 19.378 1.00 92.56 72 MET A CA 1
ATOM 560 C C . MET A 1 72 ? -14.040 10.764 20.551 1.00 92.56 72 MET A C 1
ATOM 562 O O . MET A 1 72 ? -14.533 11.824 20.928 1.00 92.56 72 MET A O 1
ATOM 566 N N . SER A 1 73 ? -12.923 10.263 21.082 1.00 88.81 73 SER A N 1
ATOM 567 C CA . SER A 1 73 ? -12.147 10.885 22.160 1.00 88.81 73 SER A CA 1
ATOM 568 C C . SER A 1 73 ? -10.645 10.837 21.827 1.00 88.81 73 SER A C 1
ATOM 570 O O . SER A 1 73 ? -10.262 10.519 20.693 1.00 88.81 73 SER A O 1
ATOM 572 N N . GLN A 1 74 ? -9.764 11.191 22.771 1.00 83.00 74 GLN A N 1
ATOM 573 C CA . GLN A 1 74 ? -8.317 11.042 22.552 1.00 83.00 74 GLN A CA 1
ATOM 574 C C . GLN A 1 74 ? -7.963 9.578 22.239 1.00 83.00 74 GLN A C 1
ATOM 576 O O . GLN A 1 74 ? -7.328 9.314 21.211 1.00 83.00 74 GLN A O 1
ATOM 581 N N . ALA A 1 75 ? -8.481 8.645 23.038 1.00 86.44 75 ALA A N 1
ATOM 582 C CA . ALA A 1 75 ? -8.214 7.216 22.931 1.00 86.44 75 ALA A CA 1
ATOM 583 C C . ALA A 1 75 ? -9.225 6.497 22.017 1.00 86.44 75 ALA A C 1
ATOM 585 O O . ALA A 1 75 ? -8.825 5.808 21.077 1.00 86.44 75 ALA A O 1
ATOM 586 N N . ASP A 1 76 ? -10.517 6.796 22.138 1.00 93.88 76 ASP A N 1
ATOM 587 C CA . ASP A 1 76 ? -11.576 6.000 21.503 1.00 93.88 76 ASP A CA 1
ATOM 588 C C . ASP A 1 76 ? -11.801 6.350 20.032 1.00 93.88 76 ASP A C 1
ATOM 590 O O . ASP A 1 76 ? -11.631 7.504 19.589 1.00 93.88 76 ASP A O 1
ATOM 594 N N . LYS A 1 77 ? -12.192 5.336 19.261 1.00 95.69 77 LYS A N 1
ATOM 595 C CA . LYS A 1 77 ? -12.418 5.409 17.816 1.00 95.69 77 LYS A CA 1
ATOM 596 C C . LYS A 1 77 ? -13.686 4.647 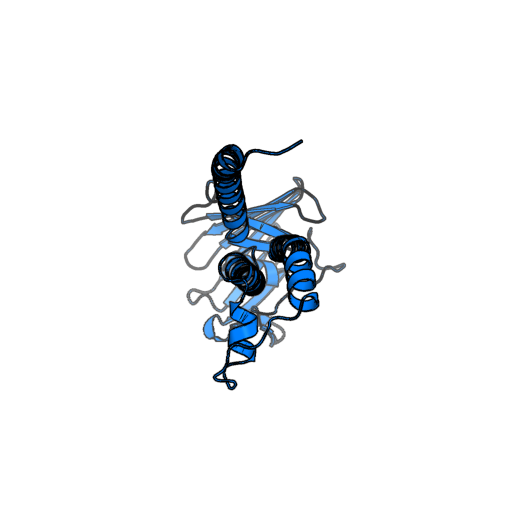17.442 1.00 95.69 77 LYS A C 1
ATOM 598 O O . LYS A 1 77 ? -13.980 3.598 17.995 1.00 95.69 77 LYS A O 1
ATOM 603 N N . PHE A 1 78 ? -14.391 5.154 16.445 1.00 96.69 78 PHE A N 1
ATOM 604 C CA . PHE A 1 78 ? -15.511 4.490 15.794 1.00 96.69 78 PHE A CA 1
ATOM 605 C C . PHE A 1 78 ? -15.088 4.052 14.396 1.00 96.69 78 PHE A C 1
ATOM 607 O O . PHE A 1 78 ? -14.471 4.840 13.674 1.00 96.69 78 PHE A O 1
ATOM 614 N N . VAL A 1 79 ? -15.385 2.813 14.017 1.00 96.94 79 VAL A N 1
ATOM 615 C CA . VAL A 1 79 ? -15.014 2.239 12.721 1.00 96.94 79 VAL A CA 1
ATOM 616 C C . VAL A 1 79 ? -16.268 1.774 11.991 1.00 96.94 79 VAL A C 1
ATOM 618 O O . VAL A 1 79 ? -16.960 0.871 12.445 1.00 96.94 79 VAL A O 1
ATOM 621 N N . GLU A 1 80 ? -16.518 2.364 10.828 1.00 96.62 80 GLU A N 1
ATOM 622 C CA . GLU A 1 80 ? -17.576 1.984 9.892 1.00 96.62 80 GLU A CA 1
ATOM 623 C C . GLU A 1 80 ? -16.951 1.205 8.731 1.00 96.62 80 GLU A C 1
ATOM 625 O O . GLU A 1 80 ? -16.013 1.672 8.071 1.00 96.62 80 GLU A O 1
ATOM 630 N N . VAL A 1 81 ? -17.485 0.018 8.465 1.00 96.12 81 VAL A N 1
ATOM 631 C CA . VAL A 1 81 ? -17.088 -0.865 7.369 1.00 96.12 81 VAL A CA 1
ATOM 632 C C . VAL A 1 81 ? -18.291 -1.050 6.456 1.00 96.12 81 VAL A C 1
ATOM 634 O O . VAL A 1 81 ? -19.244 -1.736 6.812 1.00 96.12 81 VAL A O 1
ATOM 637 N N . ASN A 1 82 ? -18.251 -0.452 5.267 1.00 95.44 82 ASN A N 1
ATOM 638 C CA . ASN A 1 82 ? -19.295 -0.590 4.258 1.00 95.44 82 ASN A CA 1
ATOM 639 C C . ASN A 1 82 ? -18.799 -1.434 3.079 1.00 95.44 82 ASN A C 1
ATOM 641 O O . ASN A 1 82 ? -17.828 -1.073 2.407 1.00 95.44 82 ASN A O 1
ATOM 645 N N . LEU A 1 83 ? -19.491 -2.541 2.820 1.00 94.69 83 LEU A N 1
ATOM 646 C CA . LEU A 1 83 ? -19.185 -3.508 1.770 1.00 94.69 83 LEU A CA 1
ATOM 647 C C . LEU A 1 83 ? -20.406 -3.679 0.881 1.00 94.69 83 LEU A C 1
ATOM 649 O O . LEU A 1 83 ? -21.396 -4.294 1.271 1.00 94.69 83 LEU A O 1
ATOM 653 N N . ASP A 1 84 ? -20.335 -3.099 -0.310 1.00 92.56 84 ASP A N 1
ATOM 654 C CA . ASP A 1 84 ? -21.403 -3.113 -1.309 1.00 92.56 84 ASP A CA 1
ATOM 655 C C . ASP A 1 84 ? -22.777 -2.722 -0.728 1.00 92.56 84 ASP A C 1
ATOM 657 O O . ASP A 1 84 ? -23.807 -3.329 -1.012 1.00 92.56 84 ASP A O 1
ATOM 661 N N . GLY A 1 85 ? -22.787 -1.706 0.144 1.00 89.69 85 GLY A N 1
ATOM 662 C CA . GLY A 1 85 ? -23.995 -1.204 0.803 1.00 89.69 85 GLY A CA 1
ATOM 663 C C . GLY A 1 85 ? -24.369 -1.911 2.108 1.00 89.69 85 GLY A C 1
ATOM 664 O O . GLY A 1 85 ? -25.301 -1.462 2.770 1.00 89.69 85 GLY A O 1
ATOM 665 N N . LYS A 1 86 ? -23.653 -2.967 2.514 1.00 91.50 86 LYS A N 1
ATOM 666 C CA . LYS A 1 86 ? -23.799 -3.583 3.840 1.00 91.50 86 LYS A CA 1
ATOM 667 C C . LYS A 1 86 ? -22.847 -2.919 4.818 1.00 91.50 86 LYS A C 1
ATOM 669 O O . LYS A 1 86 ? -21.636 -2.966 4.622 1.00 91.50 86 LYS A O 1
ATOM 674 N N . GLU A 1 87 ? -23.398 -2.315 5.854 1.00 93.50 87 GLU A N 1
ATOM 675 C CA . GLU A 1 87 ? -22.643 -1.578 6.856 1.00 93.50 87 GLU A CA 1
ATOM 676 C C . GLU A 1 87 ? -22.476 -2.396 8.135 1.00 93.50 87 GLU A C 1
ATOM 678 O O . GLU A 1 87 ? -23.398 -3.089 8.570 1.00 93.50 87 GLU A O 1
ATOM 683 N N . LYS A 1 88 ? -21.277 -2.326 8.709 1.00 94.50 88 LYS A N 1
ATOM 684 C CA . LYS A 1 88 ? -20.957 -2.809 10.046 1.00 94.50 88 LYS A CA 1
ATOM 685 C C . LYS A 1 88 ? -20.220 -1.725 10.809 1.00 94.50 88 LYS A C 1
ATOM 687 O O . LYS A 1 88 ? -19.364 -1.039 10.253 1.00 94.50 88 LYS A O 1
ATOM 692 N N . GLU A 1 89 ? -20.532 -1.627 12.087 1.00 96.25 89 GLU A N 1
ATOM 693 C CA . GLU A 1 89 ? -20.035 -0.591 12.977 1.00 96.25 89 GLU A CA 1
ATOM 694 C C . GLU A 1 89 ? -19.308 -1.231 14.155 1.00 96.25 89 GLU A C 1
ATOM 696 O O . GLU A 1 89 ? -19.740 -2.262 14.679 1.00 96.25 89 GLU A O 1
ATOM 701 N N . TYR A 1 90 ? -18.204 -0.609 14.558 1.00 97.25 90 TYR A N 1
ATOM 702 C CA . TYR A 1 90 ? -17.392 -1.052 15.681 1.00 97.25 90 TYR A CA 1
ATOM 703 C C . TYR A 1 90 ? -16.944 0.139 16.516 1.00 97.25 90 TYR A C 1
ATOM 705 O O . TYR A 1 90 ? -16.574 1.189 15.983 1.00 97.25 90 TYR A O 1
ATOM 713 N N . VAL A 1 91 ? -16.909 -0.051 17.829 1.00 97.31 91 VAL A N 1
ATOM 714 C CA . VAL A 1 91 ? -16.343 0.911 18.775 1.00 97.31 91 VAL A CA 1
ATOM 715 C C . VAL A 1 91 ? -15.055 0.327 19.324 1.00 97.31 91 VAL A C 1
ATOM 717 O O . VAL A 1 91 ? -15.053 -0.758 19.901 1.00 97.31 91 VAL A O 1
ATOM 720 N N . LEU A 1 92 ? -13.957 1.049 19.137 1.00 96.94 92 LEU A N 1
ATOM 721 C CA . LEU A 1 92 ? -12.686 0.763 19.775 1.00 96.94 92 LEU A CA 1
ATOM 722 C C . LEU A 1 92 ? -12.524 1.693 20.970 1.00 96.94 92 LEU A C 1
ATOM 724 O O . LEU A 1 92 ? -12.413 2.910 20.804 1.00 96.94 92 LEU A O 1
ATOM 728 N N . GLU A 1 93 ? -12.474 1.097 22.153 1.00 96.31 93 GLU A N 1
ATOM 729 C CA . GLU A 1 93 ? -12.100 1.770 23.390 1.00 96.31 93 GLU A CA 1
ATOM 730 C C . GLU A 1 93 ? -10.628 1.503 23.679 1.00 96.31 93 GLU A C 1
ATOM 732 O O . GLU A 1 93 ? -10.168 0.359 23.577 1.00 96.31 93 GLU A O 1
ATOM 737 N N . ALA A 1 94 ? -9.901 2.542 24.070 1.00 94.56 94 ALA A N 1
ATOM 738 C CA . ALA A 1 94 ? -8.524 2.400 24.516 1.00 94.56 94 ALA A CA 1
ATOM 739 C C . ALA A 1 94 ? -8.308 3.096 25.863 1.00 94.56 94 ALA A C 1
ATOM 741 O O . ALA A 1 94 ? -9.008 4.051 26.198 1.00 94.56 94 ALA A O 1
ATOM 742 N N . SER A 1 95 ? -7.355 2.608 26.654 1.00 92.69 95 SER A N 1
ATOM 743 C CA . SER A 1 95 ? -6.896 3.314 27.854 1.00 92.69 95 SER A CA 1
ATOM 744 C C . SER A 1 95 ? -6.261 4.662 27.497 1.00 92.69 95 SER A C 1
ATOM 746 O O . SER A 1 95 ? -5.924 4.925 26.343 1.00 92.69 95 SER A O 1
ATOM 748 N N . ASP A 1 96 ? -6.071 5.525 28.497 1.00 86.62 96 ASP A N 1
ATOM 749 C CA . ASP A 1 96 ? -5.508 6.870 28.300 1.00 86.62 96 ASP A CA 1
ATOM 750 C C . ASP A 1 96 ? -4.093 6.853 27.692 1.00 86.62 96 ASP A C 1
ATOM 752 O O . ASP A 1 96 ? -3.717 7.767 26.959 1.00 86.62 96 ASP A O 1
ATOM 756 N N . ASP A 1 97 ? -3.313 5.807 27.975 1.00 85.81 97 ASP A N 1
ATOM 757 C CA . ASP A 1 97 ? -1.996 5.557 27.374 1.00 85.81 97 ASP A CA 1
ATOM 758 C C . ASP A 1 97 ? -2.070 4.910 25.976 1.00 85.81 97 ASP A C 1
ATOM 760 O O . ASP A 1 97 ? -1.063 4.842 25.271 1.00 85.81 97 ASP A O 1
ATOM 764 N N . GLY A 1 98 ? -3.258 4.481 25.544 1.00 84.31 98 GLY A N 1
ATOM 765 C CA . GLY A 1 98 ? -3.504 3.819 24.266 1.00 84.31 98 GLY A CA 1
ATOM 766 C C . GLY A 1 98 ? -3.060 2.356 24.210 1.00 84.31 98 GLY A C 1
ATOM 767 O O . GLY A 1 98 ? -3.139 1.759 23.133 1.00 84.31 98 GLY A O 1
ATOM 768 N N . GLU A 1 99 ? -2.594 1.777 25.322 1.00 90.31 99 GLU A N 1
ATOM 769 C CA . GLU A 1 99 ? -2.061 0.414 25.335 1.00 90.31 99 GLU A CA 1
ATOM 770 C C . GLU A 1 99 ? -3.161 -0.636 25.466 1.00 90.31 99 GLU A C 1
ATOM 772 O O . GLU A 1 99 ? -3.227 -1.548 24.649 1.00 90.31 99 GLU A O 1
ATOM 777 N N . ALA A 1 100 ? -4.059 -0.532 26.444 1.00 94.31 100 ALA A N 1
ATOM 778 C CA . ALA A 1 100 ? -5.142 -1.495 26.607 1.00 94.31 100 ALA A CA 1
ATOM 779 C C . ALA A 1 100 ? -6.281 -1.177 25.636 1.00 94.31 100 ALA A C 1
ATOM 781 O O . ALA A 1 100 ? -6.824 -0.076 25.651 1.00 94.31 100 ALA A O 1
ATOM 782 N N . ILE A 1 101 ? -6.675 -2.152 24.816 1.00 95.25 101 ILE A N 1
ATOM 783 C CA . ILE A 1 101 ? -7.669 -1.984 23.752 1.00 95.25 101 ILE A CA 1
ATOM 784 C C . ILE A 1 101 ? -8.812 -2.977 23.923 1.00 95.25 101 ILE A C 1
ATOM 786 O O . ILE A 1 101 ? -8.602 -4.157 24.224 1.00 95.25 101 ILE A O 1
ATOM 790 N N . ARG A 1 102 ? -10.035 -2.503 23.684 1.00 96.31 102 ARG A N 1
ATOM 791 C CA . ARG A 1 102 ? -11.254 -3.310 23.585 1.00 96.31 102 ARG A CA 1
ATOM 792 C C . ARG A 1 102 ? -12.029 -2.917 22.335 1.00 96.31 102 ARG A C 1
ATOM 794 O O . ARG A 1 102 ? -12.074 -1.741 21.988 1.00 96.31 102 ARG A O 1
ATOM 801 N N . ILE A 1 103 ? -12.627 -3.896 21.662 1.00 96.81 103 ILE A N 1
ATOM 802 C CA . ILE A 1 103 ? -13.508 -3.654 20.517 1.00 96.81 103 ILE A CA 1
ATOM 803 C C . ILE A 1 103 ? -14.880 -4.235 20.805 1.00 96.81 103 ILE A C 1
ATOM 805 O O . ILE A 1 103 ? -15.000 -5.404 21.182 1.00 96.81 103 ILE A O 1
ATOM 809 N N . PHE A 1 104 ? -15.892 -3.415 20.556 1.00 97.00 104 PHE A N 1
ATOM 810 C CA . PHE A 1 104 ? -17.296 -3.771 20.611 1.00 97.00 104 PHE A CA 1
ATOM 811 C C . PHE A 1 104 ? -17.906 -3.696 19.214 1.00 97.00 104 PHE A C 1
ATOM 813 O O . PHE A 1 104 ? -17.544 -2.820 18.423 1.00 97.00 104 PHE A O 1
ATOM 820 N N . ASP A 1 105 ? -18.813 -4.616 18.909 1.00 95.38 105 ASP A N 1
ATOM 821 C CA . ASP A 1 105 ? -19.643 -4.545 17.708 1.00 95.38 105 ASP A CA 1
ATOM 822 C C . ASP A 1 105 ? -20.893 -3.667 17.923 1.00 95.38 105 ASP A C 1
ATOM 824 O O . ASP A 1 105 ? -21.096 -3.071 18.985 1.00 95.38 105 ASP A O 1
ATOM 828 N N . ALA A 1 106 ? -21.749 -3.589 16.902 1.00 92.69 106 ALA A N 1
ATOM 829 C CA . ALA A 1 106 ? -22.997 -2.826 16.942 1.00 92.69 106 ALA A CA 1
ATOM 830 C C . ALA A 1 106 ? -24.009 -3.326 17.996 1.00 92.69 106 ALA A C 1
ATOM 832 O O . ALA A 1 106 ? -24.888 -2.567 18.407 1.00 92.69 106 ALA A O 1
ATOM 833 N N . GLU A 1 107 ? -23.899 -4.580 18.450 1.00 94.50 107 GLU A N 1
ATOM 834 C CA . GLU A 1 107 ? -24.738 -5.160 19.509 1.00 94.50 107 GLU A CA 1
ATOM 835 C C . GLU A 1 107 ? -24.128 -4.955 20.906 1.00 94.50 107 GLU A C 1
ATOM 837 O O . GLU A 1 107 ? -24.667 -5.439 21.905 1.00 94.50 107 GLU A O 1
ATOM 842 N N . ASN A 1 108 ? -23.028 -4.197 20.992 1.00 93.38 108 ASN A N 1
ATOM 843 C CA . ASN A 1 108 ? -22.245 -3.966 22.202 1.00 93.38 108 ASN A CA 1
ATOM 844 C C . ASN A 1 108 ? -21.629 -5.258 22.777 1.00 93.38 108 ASN A C 1
ATOM 846 O O . ASN A 1 108 ? -21.341 -5.344 23.976 1.00 93.38 108 ASN A O 1
ATOM 850 N N . ALA A 1 109 ? -21.418 -6.272 21.934 1.00 95.81 109 ALA A N 1
ATOM 851 C CA . ALA A 1 109 ? -20.696 -7.477 22.307 1.00 95.81 109 ALA A CA 1
ATOM 852 C C . ALA A 1 109 ? -19.185 -7.229 22.205 1.00 95.81 109 ALA A C 1
ATOM 854 O O . ALA A 1 109 ? -18.688 -6.690 21.217 1.00 95.81 109 ALA A O 1
ATOM 855 N N . LEU A 1 110 ? -18.439 -7.632 23.237 1.00 95.25 110 LEU A N 1
ATOM 856 C CA . LEU A 1 110 ? -16.979 -7.571 23.233 1.00 95.25 110 LEU A CA 1
ATOM 857 C C . LEU A 1 110 ? -16.433 -8.629 22.264 1.00 95.25 110 LEU A C 1
ATOM 859 O O . LEU A 1 110 ? -16.510 -9.822 22.553 1.00 95.25 110 LEU A O 1
ATOM 863 N N . ILE A 1 111 ? -15.849 -8.189 21.148 1.00 94.25 111 ILE A N 1
ATOM 864 C CA . ILE A 1 111 ? -15.273 -9.080 20.125 1.00 94.25 111 ILE A CA 1
ATOM 865 C C . ILE A 1 111 ? -13.747 -9.172 20.203 1.00 94.25 111 ILE A C 1
ATOM 867 O O . ILE A 1 111 ? -13.150 -10.084 19.636 1.00 94.25 111 ILE A O 1
ATOM 871 N N . TYR A 1 112 ? -13.101 -8.235 20.900 1.00 94.19 112 TYR A N 1
ATOM 872 C CA . TYR A 1 112 ? -11.661 -8.273 21.134 1.00 94.19 112 TYR A CA 1
ATOM 873 C C . TYR A 1 112 ? -11.272 -7.521 22.391 1.00 94.19 112 TYR A C 1
ATOM 875 O O . TYR A 1 112 ? -11.829 -6.471 22.710 1.00 94.19 112 TYR A O 1
ATOM 883 N N . SER A 1 113 ? -10.242 -8.027 23.056 1.00 95.06 113 SER A N 1
ATOM 884 C CA . SER A 1 113 ? -9.530 -7.307 24.094 1.00 95.06 113 SER A CA 1
ATOM 885 C C . SER A 1 113 ? -8.068 -7.739 24.108 1.00 95.06 113 SER A C 1
ATOM 887 O O . SER A 1 113 ? -7.745 -8.906 23.871 1.00 95.06 113 SER A O 1
ATOM 889 N N . GLY A 1 114 ? -7.180 -6.787 24.364 1.00 94.75 114 GLY A N 1
ATOM 890 C CA . GLY A 1 114 ? -5.746 -7.027 24.373 1.00 94.75 114 GLY A CA 1
ATOM 891 C C . GLY A 1 114 ? -4.955 -5.757 24.651 1.00 94.75 114 GLY A C 1
ATOM 892 O O . GLY A 1 114 ? -5.533 -4.733 25.007 1.00 94.75 114 GLY A O 1
ATOM 893 N N . ASN A 1 115 ? -3.642 -5.829 24.455 1.00 94.88 115 ASN A N 1
ATOM 894 C CA . ASN A 1 115 ? -2.724 -4.705 24.599 1.00 94.88 115 ASN A CA 1
ATOM 895 C C . ASN A 1 115 ? -1.990 -4.423 23.282 1.00 94.88 115 ASN A C 1
ATOM 897 O O . ASN A 1 115 ? -1.526 -5.348 22.617 1.00 94.88 115 ASN A O 1
ATOM 901 N N . LEU A 1 116 ? -1.863 -3.150 22.922 1.00 93.94 116 LEU A N 1
ATOM 902 C CA . LEU A 1 116 ? -1.071 -2.628 21.818 1.00 93.94 116 LEU A CA 1
ATOM 903 C C . LEU A 1 116 ? 0.183 -1.964 22.379 1.00 93.94 116 LEU A C 1
ATOM 905 O O . LEU A 1 116 ? 0.115 -0.915 23.009 1.00 93.94 116 LEU A O 1
ATOM 909 N N . SER A 1 117 ? 1.345 -2.527 22.071 1.00 93.25 117 SER A N 1
ATOM 910 C CA . SER A 1 117 ? 2.621 -1.874 22.342 1.00 93.25 117 SER A CA 1
ATOM 911 C C . SER A 1 117 ? 3.156 -1.277 21.045 1.00 93.25 117 SER A C 1
ATOM 913 O O . SER A 1 117 ? 3.726 -1.971 20.194 1.00 93.25 117 SER A O 1
ATOM 915 N N . VAL A 1 118 ? 2.963 0.035 20.884 1.00 87.44 118 VAL A N 1
ATOM 916 C CA . VAL A 1 118 ? 3.446 0.775 19.707 1.00 87.44 118 VAL A CA 1
ATOM 917 C C . VAL A 1 118 ? 4.971 0.708 19.617 1.00 87.44 118 VAL A C 1
ATOM 919 O O . VAL A 1 118 ? 5.495 0.505 18.523 1.00 87.44 118 VAL A O 1
ATOM 922 N N . GLU A 1 119 ? 5.665 0.803 20.756 1.00 88.06 119 GLU A N 1
ATOM 923 C CA . GLU A 1 119 ? 7.130 0.759 20.841 1.00 88.06 119 GLU A CA 1
ATOM 924 C C . GLU A 1 119 ? 7.702 -0.577 20.353 1.00 88.06 119 GLU A C 1
ATOM 926 O O . GLU A 1 119 ? 8.604 -0.598 19.515 1.00 88.06 119 GLU A O 1
ATOM 931 N N . SER A 1 120 ? 7.160 -1.698 20.838 1.00 90.19 120 SER A N 1
ATOM 932 C CA . SER A 1 120 ? 7.650 -3.026 20.449 1.00 90.19 120 SER A CA 1
ATOM 933 C C . SER A 1 120 ? 7.097 -3.512 19.109 1.00 90.19 120 SER A C 1
ATOM 935 O O . SER A 1 120 ? 7.632 -4.457 18.526 1.00 90.19 120 SER A O 1
ATOM 937 N N . GLY A 1 121 ? 6.040 -2.884 18.593 1.00 90.88 121 GLY A N 1
ATOM 938 C CA . GLY A 1 121 ? 5.427 -3.317 17.346 1.00 90.88 121 GLY A CA 1
ATOM 939 C C . GLY A 1 121 ? 4.475 -4.502 17.491 1.00 90.88 121 GLY A C 1
ATOM 940 O O . GLY A 1 121 ? 4.340 -5.280 16.540 1.00 90.88 121 GLY A O 1
ATOM 941 N N . THR A 1 122 ? 3.889 -4.705 18.676 1.00 93.88 122 THR A N 1
ATOM 942 C CA . THR A 1 122 ? 3.161 -5.936 19.017 1.00 9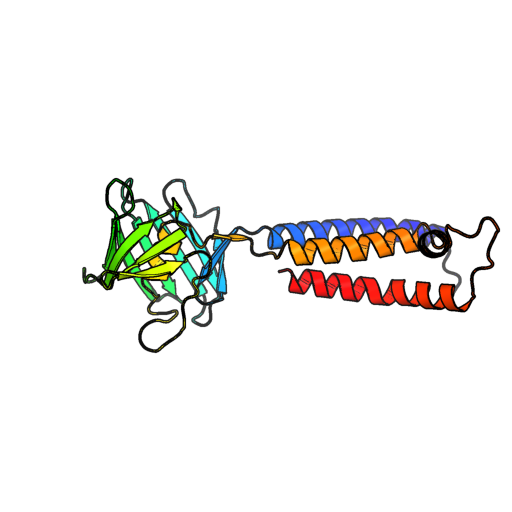3.88 122 THR A CA 1
ATOM 943 C C . THR A 1 122 ? 1.742 -5.679 19.507 1.00 93.88 122 THR A C 1
ATOM 945 O O . THR A 1 122 ? 1.449 -4.663 20.137 1.00 93.88 122 THR A O 1
ATOM 948 N N . LEU A 1 123 ? 0.861 -6.624 19.185 1.00 92.94 123 LEU A N 1
ATOM 949 C CA . LEU A 1 123 ? -0.484 -6.757 19.728 1.00 92.94 123 LEU A CA 1
ATOM 950 C C . LEU A 1 123 ? -0.562 -8.069 20.491 1.00 92.94 123 LEU A C 1
ATOM 952 O O . LEU A 1 123 ? -0.254 -9.117 19.927 1.00 92.94 123 LEU A O 1
ATOM 956 N N . THR A 1 124 ? -0.973 -7.998 21.748 1.00 92.81 124 THR A N 1
ATOM 957 C CA . THR A 1 124 ? -1.121 -9.161 22.619 1.00 92.81 124 THR A CA 1
ATOM 958 C C . THR A 1 124 ? -2.589 -9.338 22.957 1.00 92.81 124 THR A C 1
ATOM 960 O O . THR A 1 124 ? -3.195 -8.422 23.513 1.00 92.81 124 THR A O 1
ATOM 963 N N . ASN A 1 125 ? -3.175 -10.486 22.628 1.00 88.31 125 ASN A N 1
ATOM 964 C CA . ASN A 1 125 ? -4.565 -10.777 22.985 1.00 88.31 125 ASN A CA 1
ATOM 965 C C . ASN A 1 125 ? -4.704 -11.121 24.486 1.00 88.31 125 ASN A C 1
ATOM 967 O O . ASN A 1 125 ? -3.713 -11.250 25.209 1.00 88.31 125 ASN A O 1
ATOM 971 N N . GLN A 1 126 ? -5.938 -11.283 24.974 1.00 86.56 126 GLN A N 1
ATOM 972 C CA . GLN A 1 126 ? -6.194 -11.706 26.363 1.00 86.56 126 GLN A CA 1
ATOM 973 C C . GLN A 1 126 ? -5.570 -13.064 26.730 1.00 86.56 126 GLN A C 1
ATOM 975 O O . GLN A 1 126 ? -5.290 -13.307 27.901 1.00 86.56 126 GLN A O 1
ATOM 980 N N . GLU A 1 127 ? -5.342 -13.936 25.749 1.00 85.88 127 GLU A N 1
ATOM 981 C CA . GLU A 1 127 ? -4.748 -15.265 25.936 1.00 85.88 127 GLU A CA 1
ATOM 982 C C . GLU A 1 127 ? -3.210 -15.212 26.040 1.00 85.88 127 GLU A C 1
ATOM 984 O O . GLU A 1 127 ? -2.569 -16.216 26.350 1.00 85.88 127 GLU A O 1
ATOM 989 N N . GLY A 1 128 ? -2.612 -14.031 25.847 1.00 85.94 128 GLY A N 1
ATOM 990 C CA . GLY A 1 128 ? -1.170 -13.805 25.921 1.00 85.94 128 GLY A CA 1
ATOM 991 C C . GLY A 1 128 ? -0.424 -14.077 24.613 1.00 85.94 128 GLY A C 1
ATOM 992 O O . GLY A 1 128 ? 0.807 -14.010 24.592 1.00 85.94 128 GLY A O 1
ATOM 993 N N . GLU A 1 129 ? -1.131 -14.360 23.520 1.00 89.12 129 GLU A N 1
ATOM 994 C CA . GLU A 1 129 ? -0.527 -14.509 22.200 1.00 89.12 129 GLU A CA 1
ATOM 995 C C . GLU A 1 129 ? -0.136 -13.138 21.652 1.00 89.12 129 GLU A C 1
ATOM 997 O O . GLU A 1 129 ? -0.975 -12.249 21.499 1.00 89.12 129 GLU A O 1
ATOM 1002 N N . ALA A 1 130 ? 1.151 -12.976 21.344 1.00 91.19 130 ALA A N 1
ATOM 1003 C CA . ALA A 1 130 ? 1.701 -11.747 20.795 1.00 91.19 130 ALA A CA 1
ATOM 1004 C C . ALA A 1 130 ? 1.916 -11.872 19.283 1.00 91.19 130 ALA A C 1
ATOM 1006 O O . ALA A 1 130 ? 2.589 -12.790 18.805 1.00 91.19 130 ALA A O 1
ATOM 1007 N N . VAL A 1 131 ? 1.402 -10.903 18.529 1.00 90.62 131 VAL A N 1
ATOM 1008 C CA . VAL A 1 131 ? 1.537 -10.826 17.074 1.00 90.62 131 VAL A CA 1
ATOM 1009 C C . VAL A 1 131 ? 2.176 -9.500 16.685 1.00 90.62 131 VAL A C 1
ATOM 1011 O O . VAL A 1 131 ? 1.793 -8.435 17.165 1.00 90.62 131 VAL A O 1
ATOM 1014 N N . SER A 1 132 ? 3.169 -9.549 15.794 1.00 92.50 132 SER A N 1
ATOM 1015 C CA . SER A 1 132 ? 3.784 -8.330 15.271 1.00 92.50 132 SER A CA 1
ATOM 1016 C C . SER A 1 132 ? 2.892 -7.689 14.217 1.00 92.50 132 SER A C 1
ATOM 1018 O O . SER A 1 132 ? 2.664 -8.272 13.150 1.00 92.50 132 SER A O 1
ATOM 1020 N N . TYR A 1 133 ? 2.464 -6.451 14.462 1.00 89.56 133 TYR A N 1
ATOM 1021 C CA . TYR A 1 133 ? 1.601 -5.755 13.515 1.00 89.56 133 TYR A CA 1
ATOM 1022 C C . TYR A 1 133 ? 2.302 -5.342 12.214 1.00 89.56 133 TYR A C 1
ATOM 1024 O O . TYR A 1 133 ? 1.632 -5.113 11.215 1.00 89.56 133 TYR A O 1
ATOM 1032 N N . TYR A 1 134 ? 3.640 -5.319 12.172 1.00 88.00 134 TYR A N 1
ATOM 1033 C CA . TYR A 1 134 ? 4.399 -5.066 10.937 1.00 88.00 134 TYR A CA 1
ATOM 1034 C C . TYR A 1 134 ? 4.277 -6.192 9.905 1.00 88.00 134 TYR A C 1
ATOM 1036 O O . TYR A 1 134 ? 4.501 -5.983 8.713 1.00 88.00 134 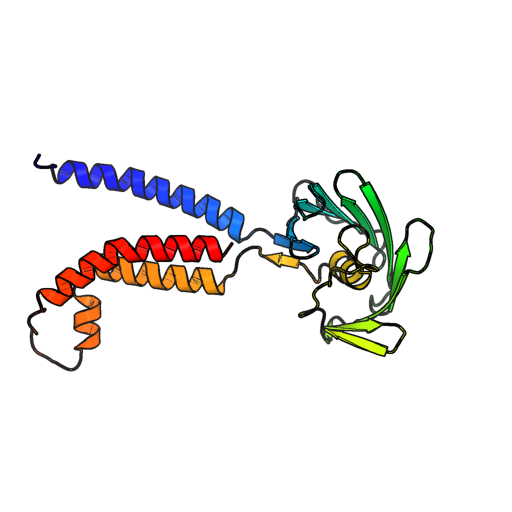TYR A O 1
ATOM 1044 N N . THR A 1 135 ? 3.977 -7.404 10.371 1.00 87.88 135 THR A N 1
ATOM 1045 C CA . THR A 1 135 ? 3.905 -8.611 9.532 1.00 87.88 135 THR A CA 1
ATOM 1046 C C . THR A 1 135 ? 2.517 -9.228 9.499 1.00 87.88 135 THR A C 1
ATOM 1048 O O . THR A 1 135 ? 2.293 -10.183 8.754 1.00 87.88 135 THR A O 1
ATOM 1051 N N . TYR A 1 136 ? 1.590 -8.679 10.284 1.00 89.56 136 TYR A N 1
ATOM 1052 C CA . TYR A 1 136 ? 0.243 -9.193 10.388 1.00 89.56 136 TYR A CA 1
ATOM 1053 C C . TYR A 1 136 ? -0.480 -9.112 9.045 1.00 89.56 136 TYR A C 1
ATOM 1055 O O . TYR A 1 136 ? -0.437 -8.102 8.339 1.00 89.56 136 TYR A O 1
ATOM 1063 N N . ARG A 1 137 ? -1.154 -10.206 8.698 1.00 86.88 137 ARG A N 1
ATOM 1064 C CA . ARG A 1 137 ? -2.018 -10.300 7.529 1.00 86.88 137 ARG A CA 1
ATOM 1065 C C . ARG A 1 137 ? -3.293 -11.020 7.947 1.00 86.88 137 ARG A C 1
ATOM 1067 O O . ARG A 1 137 ? -3.179 -12.150 8.425 1.00 86.88 137 ARG A O 1
ATOM 1074 N N . PRO A 1 138 ? -4.474 -10.407 7.768 1.00 87.94 138 PRO A N 1
ATOM 1075 C CA . PRO A 1 138 ? -5.725 -11.085 8.062 1.00 87.94 138 PRO A CA 1
ATOM 1076 C C . PRO A 1 138 ? -5.861 -12.292 7.128 1.00 87.94 138 PRO A C 1
ATOM 1078 O O . PRO A 1 138 ? -5.616 -12.190 5.922 1.00 87.94 138 PRO A O 1
ATOM 1081 N N . LEU A 1 139 ? -6.218 -13.442 7.694 1.00 85.38 139 LEU A N 1
ATOM 1082 C CA . LEU A 1 139 ? -6.517 -14.647 6.930 1.00 85.38 139 LEU A CA 1
ATOM 1083 C C . LEU A 1 139 ? -8.023 -14.729 6.725 1.00 85.38 139 LEU A C 1
ATOM 1085 O O . LEU A 1 139 ? -8.776 -14.702 7.694 1.00 85.38 139 LEU A O 1
ATOM 1089 N N . ASP A 1 140 ? -8.441 -14.854 5.470 1.00 86.69 140 ASP A N 1
ATOM 1090 C CA . ASP A 1 140 ? -9.837 -15.101 5.125 1.00 86.69 140 ASP A CA 1
ATOM 1091 C C . ASP A 1 140 ? -10.220 -16.539 5.514 1.00 86.69 140 ASP A C 1
ATOM 1093 O O . ASP A 1 140 ? -9.602 -17.506 5.055 1.00 86.69 140 ASP A O 1
ATOM 1097 N N . ASN A 1 141 ? -11.182 -16.673 6.424 1.00 89.50 141 ASN A N 1
ATOM 1098 C CA . ASN A 1 141 ? -11.680 -17.935 6.958 1.00 89.50 141 ASN A CA 1
ATOM 1099 C C . ASN A 1 141 ? -13.170 -17.829 7.346 1.00 89.50 141 ASN A C 1
ATOM 1101 O O . ASN A 1 141 ? -13.810 -16.789 7.189 1.00 89.50 141 ASN A O 1
ATOM 1105 N N . GLU A 1 142 ? -13.747 -18.925 7.847 1.00 86.69 142 GLU A N 1
ATOM 1106 C CA . GLU A 1 142 ? -15.173 -18.973 8.203 1.00 86.69 142 GLU A CA 1
ATOM 1107 C C . GLU A 1 142 ? -15.553 -17.972 9.305 1.00 86.69 142 GLU A C 1
ATOM 1109 O O . GLU A 1 142 ? -16.629 -17.378 9.247 1.00 86.69 142 GLU A O 1
ATOM 1114 N N . THR A 1 143 ? -14.667 -17.747 10.278 1.00 86.25 143 THR A N 1
ATOM 1115 C CA . THR A 1 143 ? -14.891 -16.830 11.403 1.00 86.25 143 THR A CA 1
ATOM 1116 C C . THR A 1 143 ? -14.656 -15.379 10.997 1.00 86.25 143 THR A C 1
ATOM 1118 O O . THR A 1 143 ? -15.477 -14.507 11.293 1.00 86.25 143 THR A O 1
ATOM 1121 N N . TYR A 1 144 ? -13.544 -15.119 10.308 1.00 89.56 144 TYR A N 1
ATOM 1122 C CA . TYR A 1 144 ? -13.104 -13.780 9.933 1.00 89.56 144 TYR A CA 1
ATOM 1123 C C . TYR A 1 144 ? -12.849 -13.685 8.435 1.00 89.56 144 TYR A C 1
ATOM 1125 O O . TYR A 1 144 ? -12.011 -14.393 7.886 1.00 89.56 144 TYR A O 1
ATOM 1133 N N . ASN A 1 145 ? -13.537 -12.757 7.785 1.00 90.50 145 ASN A N 1
ATOM 1134 C CA . ASN A 1 145 ? -13.486 -12.541 6.341 1.00 90.50 145 ASN A CA 1
ATOM 1135 C C . ASN A 1 145 ? -13.776 -11.074 6.017 1.00 90.50 145 ASN A C 1
ATOM 1137 O O . ASN A 1 145 ? -14.028 -10.275 6.916 1.00 90.50 145 ASN A O 1
ATOM 1141 N N . GLU A 1 146 ? -13.798 -10.710 4.733 1.00 89.44 146 GLU A N 1
ATOM 1142 C CA . GLU A 1 146 ? -14.121 -9.338 4.326 1.00 89.44 146 GLU A CA 1
ATOM 1143 C C . GLU A 1 146 ? -15.422 -8.835 4.968 1.00 89.44 146 GLU A C 1
ATOM 1145 O O . GLU A 1 146 ? -15.470 -7.718 5.444 1.00 89.44 146 GLU A O 1
ATOM 1150 N N . THR A 1 147 ? -16.477 -9.642 5.068 1.00 88.25 147 THR A N 1
ATOM 1151 C CA . THR A 1 147 ? -17.743 -9.185 5.673 1.00 88.25 147 THR A CA 1
ATOM 1152 C C . THR A 1 147 ? -17.751 -9.203 7.197 1.00 88.25 147 THR A C 1
ATOM 1154 O O . THR A 1 147 ? -18.587 -8.541 7.812 1.00 88.25 147 THR A O 1
ATOM 1157 N N . ASN A 1 148 ? -16.848 -9.950 7.824 1.00 90.38 148 ASN A N 1
ATOM 1158 C CA . ASN A 1 148 ? -16.666 -10.010 9.267 1.00 90.38 148 ASN A CA 1
ATOM 1159 C C . ASN A 1 148 ? -15.180 -9.822 9.593 1.00 90.38 148 ASN A C 1
ATOM 1161 O O . ASN A 1 148 ? -14.483 -10.817 9.798 1.00 90.38 148 ASN A O 1
ATOM 1165 N N . PRO A 1 149 ? -14.676 -8.575 9.543 1.00 92.31 149 PRO A N 1
ATOM 1166 C CA . PRO A 1 149 ? -13.252 -8.309 9.636 1.00 92.31 149 PRO A CA 1
ATOM 1167 C C . PRO A 1 149 ? -12.660 -8.829 10.941 1.00 92.31 149 PRO A C 1
ATOM 1169 O O . PRO A 1 149 ? -13.262 -8.698 12.005 1.00 92.31 149 PRO A O 1
ATOM 1172 N N . ASP A 1 150 ? -11.448 -9.370 10.843 1.00 93.25 150 ASP A N 1
ATOM 1173 C CA . ASP A 1 150 ? -10.656 -9.777 11.997 1.00 93.25 150 ASP A CA 1
ATOM 1174 C C . ASP A 1 150 ? -10.501 -8.581 12.961 1.00 93.25 150 ASP A C 1
ATOM 1176 O O . ASP A 1 150 ? -10.089 -7.492 12.531 1.00 93.25 150 ASP A O 1
ATOM 1180 N N . PRO A 1 151 ? -10.817 -8.742 14.256 1.00 92.75 151 PRO A N 1
ATOM 1181 C CA . PRO A 1 151 ? -10.709 -7.659 15.219 1.00 92.75 151 PRO A CA 1
ATOM 1182 C C . PRO A 1 151 ? -9.307 -7.056 15.307 1.00 92.75 151 PRO A C 1
ATOM 1184 O O . PRO A 1 151 ? -9.169 -5.849 15.511 1.00 92.75 151 PRO A O 1
ATOM 1187 N N . MET A 1 152 ? -8.253 -7.844 15.087 1.00 91.62 152 MET A N 1
ATOM 1188 C CA . MET A 1 152 ? -6.892 -7.320 15.104 1.00 91.62 152 MET A CA 1
ATOM 1189 C C . MET A 1 152 ? -6.640 -6.383 13.919 1.00 91.62 152 MET A C 1
ATOM 1191 O O . MET A 1 152 ? -6.027 -5.328 14.085 1.00 91.62 152 MET A O 1
ATOM 1195 N N . LEU A 1 153 ? -7.199 -6.688 12.742 1.00 93.56 153 LEU A N 1
ATOM 1196 C CA . LEU A 1 153 ? -7.191 -5.764 11.606 1.00 93.56 153 LEU A CA 1
ATOM 1197 C C . LEU A 1 153 ? -7.909 -4.450 11.953 1.00 93.56 153 LEU A C 1
ATOM 1199 O O . LEU A 1 153 ? -7.402 -3.380 11.613 1.00 93.56 153 LEU A O 1
ATOM 1203 N N . LEU A 1 154 ? -9.048 -4.509 12.654 1.00 94.38 154 LEU A N 1
ATOM 1204 C CA . LEU A 1 154 ? -9.772 -3.314 13.110 1.00 94.38 154 LEU A CA 1
ATOM 1205 C C . LEU A 1 154 ? -8.911 -2.447 14.040 1.00 94.38 154 LEU A C 1
ATOM 1207 O O . LEU A 1 154 ? -8.859 -1.233 13.835 1.00 94.38 154 LEU A O 1
ATOM 1211 N N . VAL A 1 155 ? -8.172 -3.048 14.986 1.00 94.12 155 VAL A N 1
ATOM 1212 C CA . VAL A 1 155 ? -7.221 -2.313 15.846 1.00 94.12 155 VAL A CA 1
ATOM 1213 C C . VAL A 1 155 ? -6.179 -1.572 15.008 1.00 94.12 155 VAL A C 1
ATOM 1215 O O . VAL A 1 155 ? -5.922 -0.384 15.232 1.00 94.12 155 VAL A O 1
ATOM 1218 N N . LEU A 1 156 ? -5.584 -2.252 14.024 1.00 93.06 156 LEU A N 1
ATOM 1219 C CA . LEU A 1 156 ? -4.549 -1.658 13.179 1.00 93.06 156 LEU A CA 1
ATOM 1220 C C . LEU A 1 156 ? -5.076 -0.533 12.299 1.00 93.06 156 LEU A C 1
ATOM 1222 O O . LEU A 1 156 ? -4.397 0.479 12.124 1.00 93.06 156 LEU A O 1
ATOM 1226 N N . MET A 1 157 ? -6.278 -0.694 11.749 1.00 92.69 157 MET A N 1
ATOM 1227 C CA . MET A 1 157 ? -6.913 0.337 10.933 1.00 92.69 157 MET A CA 1
ATOM 1228 C C . MET A 1 157 ? -7.298 1.554 11.776 1.00 92.69 157 MET A C 1
ATOM 1230 O O . MET A 1 157 ? -6.986 2.681 11.389 1.00 92.69 157 MET A O 1
ATOM 1234 N N . ALA A 1 158 ? -7.896 1.343 12.950 1.00 92.44 158 ALA A N 1
ATOM 1235 C CA . ALA A 1 158 ? -8.295 2.417 13.856 1.00 92.44 158 ALA A CA 1
ATOM 1236 C C . ALA A 1 158 ? -7.104 3.275 14.321 1.00 92.44 158 ALA A C 1
ATOM 1238 O O . ALA A 1 158 ? -7.225 4.495 14.447 1.00 92.44 158 ALA A O 1
ATOM 1239 N N . ASN A 1 159 ? -5.942 2.644 14.515 1.00 90.81 159 ASN A N 1
ATOM 1240 C CA . ASN A 1 159 ? -4.702 3.308 14.921 1.00 90.81 159 ASN A CA 1
ATOM 1241 C C . ASN A 1 159 ? -3.804 3.728 13.744 1.00 90.81 159 ASN A C 1
ATOM 1243 O O . ASN A 1 159 ? -2.702 4.225 13.970 1.00 90.81 159 ASN A O 1
ATOM 1247 N N . ARG A 1 160 ? -4.253 3.556 12.490 1.00 88.88 160 ARG A N 1
ATOM 1248 C CA . ARG A 1 160 ? -3.483 3.869 11.266 1.00 88.88 160 ARG A CA 1
ATOM 1249 C C . ARG A 1 160 ? -2.132 3.136 11.167 1.00 88.88 160 ARG A C 1
ATOM 1251 O O . ARG A 1 160 ? -1.227 3.584 10.471 1.00 88.88 160 ARG A O 1
ATOM 1258 N N . LEU A 1 161 ? -2.002 1.985 11.826 1.00 90.25 161 LEU A N 1
ATOM 1259 C CA . LEU A 1 161 ? -0.785 1.163 11.834 1.00 90.25 161 LEU A CA 1
ATOM 1260 C C . LEU A 1 161 ? -0.660 0.263 10.596 1.00 90.25 161 LEU A C 1
ATOM 1262 O O . LEU A 1 161 ? 0.421 -0.238 10.306 1.00 90.25 161 LEU A O 1
ATOM 1266 N N . ASN A 1 162 ? -1.752 0.086 9.849 1.00 89.31 162 ASN A N 1
ATOM 1267 C CA . ASN A 1 162 ? -1.783 -0.638 8.574 1.00 89.31 162 ASN A CA 1
ATOM 1268 C C . ASN A 1 162 ? -1.846 0.310 7.355 1.00 89.31 162 ASN A C 1
ATOM 1270 O O . ASN A 1 162 ? -2.309 -0.062 6.274 1.00 89.31 162 ASN A O 1
ATOM 1274 N N . GLU A 1 163 ? -1.429 1.569 7.520 1.00 89.88 163 GLU A N 1
ATOM 1275 C CA . GLU A 1 163 ? -1.292 2.478 6.386 1.00 89.88 163 GLU A CA 1
ATOM 1276 C C . GLU A 1 163 ? -0.055 2.145 5.561 1.00 89.88 163 GLU A C 1
ATOM 1278 O O . GLU A 1 163 ? 1.053 1.985 6.076 1.00 89.88 163 GLU A O 1
ATOM 1283 N N . ARG A 1 164 ? -0.234 2.092 4.243 1.00 90.44 164 ARG A N 1
ATOM 1284 C CA . ARG A 1 164 ? 0.854 1.875 3.297 1.00 90.44 164 ARG A CA 1
ATOM 1285 C C . ARG A 1 164 ? 0.722 2.767 2.077 1.00 90.44 164 ARG A C 1
ATOM 1287 O O . ARG A 1 164 ? -0.366 3.206 1.698 1.00 90.44 164 ARG A O 1
ATOM 1294 N N . TYR A 1 165 ? 1.855 2.997 1.427 1.00 91.38 165 TYR A N 1
ATOM 1295 C CA . TYR A 1 165 ? 1.858 3.486 0.057 1.00 91.38 165 TYR A CA 1
ATOM 1296 C C . TYR A 1 165 ? 1.509 2.337 -0.885 1.00 91.38 165 TYR A C 1
ATOM 1298 O O . TYR A 1 165 ? 1.922 1.198 -0.662 1.00 91.38 165 TYR A O 1
ATOM 1306 N N . ARG A 1 166 ? 0.756 2.643 -1.941 1.00 91.81 166 ARG A N 1
ATOM 1307 C CA . ARG A 1 166 ? 0.388 1.666 -2.968 1.00 91.81 166 ARG A CA 1
ATOM 1308 C C . ARG A 1 166 ? 1.621 1.051 -3.631 1.00 91.81 166 ARG A C 1
ATOM 1310 O O . ARG A 1 166 ? 1.705 -0.161 -3.786 1.00 91.81 166 ARG A O 1
ATOM 1317 N N . GLY A 1 167 ? 2.563 1.906 -4.014 1.00 91.81 167 GLY A N 1
ATOM 1318 C CA . GLY A 1 167 ? 3.711 1.522 -4.814 1.00 91.81 167 GLY A CA 1
ATOM 1319 C C . GLY A 1 167 ? 4.843 0.838 -4.046 1.00 91.81 167 GLY A C 1
ATOM 1320 O O . GLY A 1 167 ? 5.171 1.196 -2.914 1.00 91.81 167 GLY A O 1
ATOM 1321 N N . ASN A 1 168 ? 5.524 -0.094 -4.711 1.00 93.25 168 ASN A N 1
ATOM 1322 C CA . ASN A 1 168 ? 6.760 -0.709 -4.240 1.00 93.25 168 ASN A CA 1
ATOM 1323 C C . ASN A 1 168 ? 7.983 0.124 -4.667 1.00 93.25 168 ASN A C 1
ATOM 1325 O O . ASN A 1 168 ? 8.427 0.076 -5.820 1.00 93.25 168 ASN A O 1
ATOM 1329 N N . LEU A 1 169 ? 8.548 0.888 -3.724 1.00 92.00 169 LEU A N 1
ATOM 1330 C CA . LEU A 1 169 ? 9.681 1.788 -3.983 1.00 92.00 169 LEU A CA 1
ATOM 1331 C C . LEU A 1 169 ? 10.914 1.053 -4.523 1.00 92.00 169 LEU A C 1
ATOM 1333 O O . LEU A 1 169 ? 11.602 1.569 -5.404 1.00 92.00 169 LEU A O 1
ATOM 1337 N N . THR A 1 170 ? 11.175 -0.159 -4.036 1.00 92.69 170 THR A N 1
ATOM 1338 C CA . THR A 1 170 ? 12.305 -0.979 -4.482 1.00 92.69 170 THR A CA 1
ATOM 1339 C C . THR A 1 170 ? 12.175 -1.327 -5.963 1.00 92.69 170 THR A C 1
ATOM 1341 O O . THR A 1 170 ? 13.133 -1.159 -6.717 1.00 92.69 170 THR A O 1
ATOM 1344 N N . MET A 1 171 ? 10.986 -1.741 -6.412 1.00 93.12 171 MET A N 1
ATOM 1345 C CA . MET A 1 171 ? 10.738 -2.031 -7.829 1.00 93.12 171 MET A CA 1
ATOM 1346 C C . MET A 1 171 ? 10.846 -0.779 -8.705 1.00 93.12 171 MET A C 1
ATOM 1348 O O . MET A 1 171 ? 11.458 -0.837 -9.774 1.00 93.12 171 MET A O 1
ATOM 1352 N N . LEU A 1 172 ? 10.327 0.365 -8.242 1.00 93.44 172 LEU A N 1
ATOM 1353 C CA . LEU A 1 172 ? 10.464 1.641 -8.954 1.00 93.44 172 LEU A CA 1
ATOM 1354 C C . LEU A 1 172 ? 11.935 2.049 -9.112 1.00 93.44 172 LEU A C 1
ATOM 1356 O O . LEU A 1 172 ? 12.344 2.484 -10.190 1.00 93.44 172 LEU A O 1
ATOM 1360 N N . LEU A 1 173 ? 12.741 1.872 -8.063 1.00 93.94 173 LEU A N 1
ATOM 1361 C CA . LEU A 1 173 ? 14.175 2.155 -8.093 1.00 93.94 173 LEU A CA 1
ATOM 1362 C C . LEU A 1 173 ? 14.889 1.260 -9.115 1.00 93.94 173 LEU A C 1
ATOM 1364 O O . LEU A 1 173 ? 15.664 1.766 -9.927 1.00 93.94 173 LEU A O 1
ATOM 1368 N N . PHE A 1 174 ? 14.589 -0.042 -9.139 1.00 94.75 174 PHE A N 1
ATOM 1369 C CA . PHE A 1 174 ? 15.143 -0.955 -10.145 1.00 94.75 174 PHE A CA 1
ATOM 1370 C C . PHE A 1 174 ? 14.740 -0.568 -11.572 1.00 94.75 174 PHE A C 1
ATOM 1372 O O . PHE A 1 174 ? 15.601 -0.520 -12.455 1.00 94.75 174 PHE A O 1
ATOM 1379 N N . ALA A 1 175 ? 13.468 -0.233 -11.801 1.00 94.62 175 ALA A N 1
ATOM 1380 C CA . ALA A 1 175 ? 12.997 0.244 -13.099 1.00 94.62 175 ALA A CA 1
ATOM 1381 C C . ALA A 1 175 ? 13.738 1.522 -13.530 1.00 94.62 175 ALA A C 1
ATOM 1383 O O . ALA A 1 175 ? 14.191 1.623 -14.673 1.00 94.62 175 ALA A O 1
ATOM 1384 N N . GLY A 1 176 ? 13.936 2.461 -12.600 1.00 93.75 176 GLY A N 1
ATOM 1385 C CA . GLY A 1 176 ? 14.691 3.694 -12.820 1.00 93.75 176 GLY A CA 1
ATOM 1386 C C . GLY A 1 176 ? 16.158 3.448 -13.175 1.00 93.75 176 GLY A C 1
ATOM 1387 O O . GLY A 1 176 ? 16.662 4.051 -14.122 1.00 93.75 176 GLY A O 1
ATOM 1388 N N . LEU A 1 177 ? 16.838 2.528 -12.483 1.00 95.81 177 LEU A N 1
ATOM 1389 C CA . LEU A 1 177 ? 18.226 2.160 -12.789 1.00 95.81 177 LEU A CA 1
ATOM 1390 C C . LEU A 1 177 ? 18.364 1.521 -14.176 1.00 95.81 177 LEU A C 1
ATOM 1392 O O . LEU A 1 177 ? 19.289 1.856 -14.920 1.00 95.81 177 LEU A O 1
ATOM 1396 N N . ILE A 1 178 ? 17.440 0.633 -14.548 1.00 95.06 178 ILE A N 1
ATOM 1397 C CA . ILE A 1 178 ? 17.424 -0.001 -15.873 1.00 95.06 178 ILE A CA 1
ATOM 1398 C C . ILE A 1 178 ? 17.170 1.050 -16.963 1.00 95.06 178 ILE A C 1
ATOM 1400 O O . ILE A 1 178 ? 17.880 1.079 -17.972 1.00 95.06 178 ILE A O 1
ATOM 1404 N N . ALA A 1 179 ? 16.206 1.949 -16.750 1.00 93.62 179 ALA A N 1
ATOM 1405 C CA . ALA A 1 179 ? 15.912 3.038 -17.676 1.00 93.62 179 ALA A CA 1
ATOM 1406 C C . ALA A 1 179 ? 17.103 3.997 -17.829 1.00 93.62 179 ALA A C 1
ATOM 1408 O O . ALA A 1 179 ? 17.466 4.348 -18.952 1.00 93.62 179 ALA A O 1
ATOM 1409 N N . LEU A 1 180 ? 17.751 4.376 -16.723 1.00 94.12 180 LEU A N 1
ATOM 1410 C CA . LEU A 1 180 ? 18.945 5.220 -16.737 1.00 94.12 180 LEU A CA 1
ATOM 1411 C C . LEU A 1 180 ? 20.085 4.545 -17.503 1.00 94.12 180 LEU A C 1
ATOM 1413 O O . LEU A 1 180 ? 20.676 5.170 -18.379 1.00 94.12 180 LEU A O 1
ATOM 1417 N N . SER A 1 181 ? 20.337 3.261 -17.231 1.00 93.56 181 SER A N 1
ATOM 1418 C CA . SER A 1 181 ? 21.333 2.460 -17.948 1.00 93.56 181 SER A CA 1
ATOM 1419 C C . SER A 1 181 ? 21.077 2.468 -19.459 1.00 93.56 181 SER A C 1
ATOM 1421 O O . SER A 1 181 ? 21.980 2.760 -20.242 1.00 93.56 181 SER A O 1
ATOM 1423 N N . MET A 1 182 ? 19.827 2.258 -19.879 1.00 93.31 182 MET A N 1
ATOM 1424 C CA . MET A 1 182 ? 19.433 2.326 -21.287 1.00 93.31 182 MET A CA 1
ATOM 1425 C C . MET A 1 182 ? 19.645 3.720 -21.895 1.00 93.31 182 MET A C 1
ATOM 1427 O O . MET A 1 182 ? 20.167 3.828 -23.004 1.00 93.31 182 MET A O 1
ATOM 1431 N N . ILE A 1 183 ? 19.263 4.791 -21.195 1.00 91.25 183 ILE A N 1
ATOM 1432 C CA . ILE A 1 183 ? 19.450 6.171 -21.671 1.00 91.25 183 ILE A CA 1
ATOM 1433 C C . ILE A 1 183 ? 20.942 6.479 -21.830 1.00 91.25 183 ILE A C 1
ATOM 1435 O O . ILE A 1 183 ? 21.353 7.017 -22.862 1.00 91.25 183 ILE A O 1
ATOM 1439 N N . THR A 1 184 ? 21.766 6.103 -20.849 1.00 92.25 184 THR A N 1
ATOM 1440 C CA . THR A 1 184 ? 23.225 6.230 -20.934 1.00 92.25 184 THR A CA 1
ATOM 1441 C C . THR A 1 184 ? 23.769 5.461 -22.133 1.00 92.25 184 THR A C 1
ATOM 1443 O O . THR A 1 184 ? 24.598 5.998 -22.864 1.00 92.25 184 THR A O 1
ATOM 1446 N N . ASP A 1 185 ? 23.272 4.250 -22.381 1.00 91.75 185 ASP A N 1
ATOM 1447 C CA . ASP A 1 185 ? 23.671 3.425 -23.521 1.00 91.75 185 ASP A CA 1
ATOM 1448 C C . ASP A 1 185 ? 23.265 4.038 -24.877 1.00 91.75 185 ASP A C 1
ATOM 1450 O O . ASP A 1 185 ? 24.016 3.962 -25.845 1.00 91.75 185 ASP A O 1
ATOM 1454 N N . MET A 1 186 ? 22.113 4.712 -24.959 1.00 87.69 186 MET A N 1
ATOM 1455 C CA . MET A 1 186 ? 21.673 5.414 -26.172 1.00 87.69 186 MET A CA 1
ATOM 1456 C C . MET A 1 186 ? 22.473 6.698 -26.444 1.00 87.69 186 MET A C 1
ATOM 1458 O O . MET A 1 186 ? 22.822 6.968 -27.596 1.00 87.69 186 MET A O 1
ATOM 1462 N N . ILE A 1 187 ? 22.751 7.502 -25.408 1.00 90.38 187 ILE A N 1
ATOM 1463 C CA . ILE A 1 187 ? 23.478 8.782 -25.533 1.00 90.38 187 ILE A CA 1
ATOM 1464 C C . ILE A 1 187 ? 24.978 8.539 -25.720 1.00 90.38 187 ILE A C 1
ATOM 1466 O O . ILE A 1 187 ? 25.624 9.201 -26.536 1.00 90.38 187 ILE A O 1
ATOM 1470 N N . PHE A 1 188 ? 25.529 7.561 -25.002 1.00 91.00 188 PHE A N 1
ATOM 1471 C CA . PHE A 1 188 ? 26.940 7.196 -25.029 1.00 91.00 188 PHE A CA 1
ATOM 1472 C C . PHE A 1 188 ? 27.107 5.709 -25.383 1.00 91.00 188 PHE A C 1
ATOM 1474 O O . PHE A 1 188 ? 27.476 4.905 -24.525 1.00 91.00 188 PHE A O 1
ATOM 1481 N N . PRO A 1 189 ? 26.956 5.321 -26.664 1.00 87.50 189 PRO A N 1
ATOM 1482 C CA . PRO A 1 189 ? 26.954 3.914 -27.075 1.00 87.50 189 PRO A CA 1
ATOM 1483 C C . PRO A 1 189 ? 28.236 3.125 -26.792 1.00 87.50 189 PRO A C 1
ATOM 1485 O O . PRO A 1 189 ? 28.275 1.914 -26.984 1.00 87.50 189 PRO A O 1
ATOM 1488 N N . ASN A 1 190 ? 29.318 3.794 -26.398 1.00 89.12 190 ASN A N 1
ATOM 1489 C CA . ASN A 1 190 ? 30.595 3.160 -26.066 1.00 89.12 190 ASN A CA 1
ATOM 1490 C C . ASN A 1 190 ? 30.833 3.090 -24.557 1.00 89.12 190 ASN A C 1
ATOM 1492 O O . ASN A 1 190 ? 31.863 2.559 -24.150 1.00 89.12 190 ASN A O 1
ATOM 1496 N N . PHE A 1 191 ? 29.938 3.650 -23.738 1.00 89.75 191 PHE A N 1
ATOM 1497 C CA . PHE A 1 191 ? 30.159 3.844 -22.309 1.00 89.75 191 PHE A CA 1
ATOM 1498 C C . PHE A 1 191 ? 30.396 2.519 -21.589 1.00 89.75 191 PHE A C 1
ATOM 1500 O O . PHE A 1 191 ? 31.476 2.318 -21.041 1.00 89.75 191 PHE A O 1
ATOM 1507 N N . PHE A 1 192 ? 29.454 1.575 -21.667 1.00 89.25 192 PHE A N 1
ATOM 1508 C CA . PHE A 1 192 ? 29.585 0.282 -20.988 1.00 89.25 192 PHE A CA 1
ATOM 1509 C C . PHE A 1 192 ? 30.727 -0.570 -21.544 1.00 89.25 192 PHE A C 1
ATOM 1511 O O . PHE A 1 192 ? 31.410 -1.262 -20.790 1.00 89.25 192 PHE A O 1
ATOM 1518 N N . PHE A 1 193 ? 30.985 -0.486 -22.853 1.00 89.25 193 PHE A N 1
ATOM 1519 C CA . PHE A 1 193 ? 32.131 -1.155 -23.463 1.00 89.25 193 PHE A CA 1
ATOM 1520 C C . PHE A 1 193 ? 33.458 -0.619 -22.915 1.00 89.25 193 PHE A C 1
ATOM 1522 O O . PHE A 1 193 ? 34.332 -1.401 -22.548 1.00 89.25 193 PHE A O 1
ATOM 1529 N N . ARG A 1 194 ? 33.608 0.705 -22.820 1.00 87.75 194 ARG A N 1
ATOM 1530 C CA . ARG A 1 194 ? 34.806 1.341 -22.257 1.00 87.75 194 ARG A CA 1
ATOM 1531 C C . ARG A 1 194 ? 34.926 1.088 -20.759 1.00 87.75 194 ARG A C 1
ATOM 1533 O O . ARG A 1 194 ? 36.015 0.771 -20.303 1.00 87.75 194 ARG A O 1
ATOM 1540 N N . LEU A 1 195 ? 33.815 1.140 -20.023 1.00 87.88 195 LEU A N 1
ATOM 1541 C CA . LEU A 1 195 ? 33.763 0.849 -18.589 1.00 87.88 195 LEU A CA 1
ATOM 1542 C C . LEU A 1 195 ? 34.251 -0.577 -18.290 1.00 87.88 195 LEU A C 1
ATOM 1544 O O . LEU A 1 195 ? 35.085 -0.779 -17.411 1.00 87.88 195 LEU A O 1
ATOM 1548 N N . LYS A 1 196 ? 33.796 -1.568 -19.068 1.00 86.62 196 LYS A N 1
ATOM 1549 C CA . LYS A 1 196 ? 34.263 -2.959 -18.954 1.00 86.62 196 LYS A CA 1
ATOM 1550 C C . LYS A 1 196 ? 35.755 -3.102 -19.276 1.00 86.62 196 LYS A C 1
ATOM 1552 O O . LYS A 1 196 ? 36.435 -3.928 -18.674 1.00 86.62 196 LYS A O 1
ATOM 1557 N N . ASN A 1 197 ? 36.258 -2.313 -20.223 1.00 86.31 197 ASN A N 1
ATOM 1558 C CA . ASN A 1 197 ? 37.616 -2.427 -20.750 1.00 86.31 197 ASN A CA 1
ATOM 1559 C C . ASN A 1 197 ? 38.583 -1.346 -20.229 1.00 86.31 197 ASN A C 1
ATOM 1561 O O . ASN A 1 197 ? 39.623 -1.127 -20.843 1.00 86.31 197 ASN A O 1
ATOM 1565 N N . LEU A 1 198 ? 38.299 -0.716 -19.079 1.00 83.12 198 LEU A N 1
ATOM 1566 C CA . LEU A 1 198 ? 39.110 0.372 -18.499 1.00 83.12 198 LEU A CA 1
ATOM 1567 C C . LEU A 1 198 ? 40.606 0.048 -18.346 1.00 83.12 198 LEU A C 1
ATOM 1569 O O . LEU A 1 198 ? 41.439 0.949 -18.359 1.00 83.12 198 LEU A O 1
ATOM 1573 N N . LYS A 1 199 ? 40.956 -1.234 -18.182 1.00 80.12 199 LYS A N 1
ATOM 1574 C CA . LYS A 1 199 ? 42.347 -1.687 -18.021 1.00 80.12 199 LYS A CA 1
ATOM 1575 C C . LYS A 1 199 ? 43.175 -1.588 -19.307 1.00 80.12 199 LYS A C 1
ATOM 1577 O O . LYS A 1 199 ? 44.402 -1.593 -19.235 1.00 80.12 199 LYS A O 1
ATOM 1582 N N . TYR A 1 200 ? 42.535 -1.501 -20.469 1.00 74.00 200 TYR A N 1
ATOM 1583 C CA . TYR A 1 200 ? 43.212 -1.439 -21.757 1.00 74.00 200 TYR A CA 1
ATOM 1584 C C . TYR A 1 200 ? 43.342 0.020 -22.201 1.00 74.00 200 TYR A C 1
ATOM 1586 O O . TYR A 1 200 ? 42.351 0.708 -22.420 1.00 74.00 200 TYR A O 1
ATOM 1594 N N . LYS A 1 201 ? 44.587 0.497 -22.319 1.00 63.34 201 LYS A N 1
ATOM 1595 C CA . LYS A 1 201 ? 44.917 1.902 -22.627 1.00 63.34 201 LYS A CA 1
ATOM 1596 C C . LYS A 1 201 ? 44.824 2.271 -24.119 1.00 63.34 201 LYS A C 1
ATOM 1598 O O . LYS A 1 201 ? 45.105 3.413 -24.463 1.00 63.34 201 LYS A O 1
ATOM 1603 N N . GLY A 1 202 ? 44.476 1.326 -24.995 1.00 67.44 202 GLY A N 1
ATOM 1604 C CA . GLY A 1 202 ? 44.379 1.537 -26.444 1.00 67.44 202 GLY A CA 1
ATOM 1605 C C . GLY A 1 202 ? 42.937 1.587 -26.946 1.00 67.44 202 GLY A C 1
ATOM 1606 O O . GLY A 1 202 ? 42.022 1.107 -26.275 1.00 67.44 202 GLY A O 1
ATOM 1607 N N . ASP A 1 203 ? 42.742 2.129 -28.149 1.00 73.00 203 ASP A N 1
ATOM 1608 C CA . ASP A 1 203 ? 41.457 2.075 -28.847 1.00 73.00 203 ASP A CA 1
ATOM 1609 C C . ASP A 1 203 ? 41.146 0.627 -29.250 1.00 73.00 203 ASP A C 1
ATOM 1611 O O . ASP A 1 203 ? 41.608 0.118 -30.269 1.00 73.00 203 ASP A O 1
ATOM 1615 N N . ILE A 1 204 ? 40.371 -0.061 -28.411 1.00 80.38 204 ILE A N 1
ATOM 1616 C CA . ILE A 1 204 ? 39.838 -1.384 -28.734 1.00 80.38 204 ILE A CA 1
ATOM 1617 C C . ILE A 1 204 ? 38.726 -1.217 -29.769 1.00 80.38 204 ILE A C 1
ATOM 1619 O O . ILE A 1 204 ? 37.749 -0.495 -29.541 1.00 80.38 204 ILE A O 1
ATOM 1623 N N . GLU A 1 205 ? 38.844 -1.938 -30.881 1.00 83.44 205 GLU A N 1
ATOM 1624 C CA . GLU A 1 205 ? 37.801 -1.992 -31.896 1.00 83.44 205 GLU A CA 1
ATOM 1625 C C . GLU A 1 205 ? 36.531 -2.647 -31.329 1.00 83.44 205 GLU A C 1
ATOM 1627 O O . GLU A 1 205 ? 36.559 -3.731 -30.743 1.00 83.44 205 GLU A O 1
ATOM 1632 N N . ILE A 1 206 ? 35.392 -1.965 -31.470 1.00 84.81 206 ILE A N 1
ATOM 1633 C CA . ILE A 1 206 ? 34.119 -2.431 -30.913 1.00 84.81 206 ILE A CA 1
ATOM 1634 C C . ILE A 1 206 ? 33.542 -3.509 -31.837 1.00 84.81 206 ILE A C 1
ATOM 1636 O O . ILE A 1 206 ? 33.215 -3.197 -32.986 1.00 84.81 206 ILE A O 1
ATOM 1640 N N . PRO A 1 207 ? 33.309 -4.742 -31.350 1.00 88.19 207 PRO A N 1
ATOM 1641 C CA . PRO A 1 207 ? 32.772 -5.808 -32.184 1.00 88.19 207 PRO A CA 1
ATOM 1642 C C . PRO A 1 207 ? 31.409 -5.443 -32.784 1.00 88.19 207 PRO A C 1
ATOM 1644 O O . PRO A 1 207 ? 30.515 -4.944 -32.092 1.00 88.19 207 PRO A O 1
ATOM 1647 N N . ALA A 1 208 ? 31.188 -5.786 -34.055 1.00 89.62 208 ALA A N 1
ATOM 1648 C CA . ALA A 1 208 ? 29.904 -5.558 -34.724 1.00 89.62 208 ALA A CA 1
ATOM 1649 C C . ALA A 1 208 ? 28.726 -6.247 -34.003 1.00 89.62 208 ALA A C 1
ATOM 1651 O O . ALA A 1 208 ? 27.604 -5.736 -33.998 1.00 89.62 208 ALA A O 1
ATOM 1652 N N . MET A 1 209 ? 28.980 -7.387 -33.351 1.00 90.75 209 MET A N 1
ATOM 1653 C CA . MET A 1 209 ? 27.987 -8.099 -32.544 1.00 90.75 209 MET A CA 1
ATOM 1654 C C . MET A 1 209 ? 27.530 -7.281 -31.329 1.00 90.75 209 MET A C 1
ATOM 1656 O O . MET A 1 209 ? 26.330 -7.221 -31.069 1.00 90.75 209 MET A O 1
ATOM 1660 N N . TYR A 1 210 ? 28.447 -6.580 -30.648 1.00 89.81 210 TYR A N 1
ATOM 1661 C CA . TYR A 1 210 ? 28.114 -5.714 -29.512 1.00 89.81 210 TYR A CA 1
ATOM 1662 C C . TYR A 1 210 ? 27.113 -4.632 -29.933 1.00 89.81 210 TYR A C 1
ATOM 1664 O O . TYR A 1 210 ? 26.065 -4.475 -29.314 1.00 89.81 210 TYR A O 1
ATOM 1672 N N . ARG A 1 211 ? 27.365 -3.970 -31.071 1.00 88.19 211 ARG A N 1
ATOM 1673 C CA . ARG A 1 211 ? 26.458 -2.957 -31.644 1.00 88.19 211 ARG A CA 1
ATOM 1674 C C . ARG A 1 211 ? 25.079 -3.502 -32.002 1.00 88.19 211 ARG A C 1
ATOM 1676 O O . ARG A 1 211 ? 24.092 -2.779 -31.894 1.00 88.19 211 ARG A O 1
ATOM 1683 N N . LYS A 1 212 ? 24.998 -4.753 -32.464 1.00 92.25 212 LYS A N 1
ATOM 1684 C CA . LYS A 1 212 ? 23.713 -5.404 -32.759 1.00 92.25 212 LYS A CA 1
ATOM 1685 C C . LYS A 1 212 ? 22.938 -5.690 -31.472 1.00 92.25 212 LYS A C 1
ATOM 1687 O O . LYS A 1 212 ? 21.770 -5.325 -31.392 1.00 92.25 212 LYS A O 1
ATOM 1692 N N . MET A 1 213 ? 23.591 -6.266 -30.460 1.00 90.88 213 MET A N 1
ATOM 1693 C CA . MET A 1 213 ? 22.971 -6.536 -29.155 1.00 90.88 213 MET A CA 1
ATOM 1694 C C . MET A 1 213 ? 22.499 -5.256 -28.463 1.00 90.88 213 MET A C 1
ATOM 1696 O O . MET A 1 213 ? 21.412 -5.234 -27.898 1.00 90.88 213 MET A O 1
ATOM 1700 N N . GLN A 1 214 ? 23.268 -4.177 -28.590 1.00 91.50 214 GLN A N 1
ATOM 1701 C CA . GLN A 1 214 ? 22.914 -2.855 -28.085 1.00 91.50 214 GLN A CA 1
ATOM 1702 C C . GLN A 1 214 ? 21.576 -2.360 -28.653 1.00 91.50 214 GLN A C 1
ATOM 1704 O O . GLN A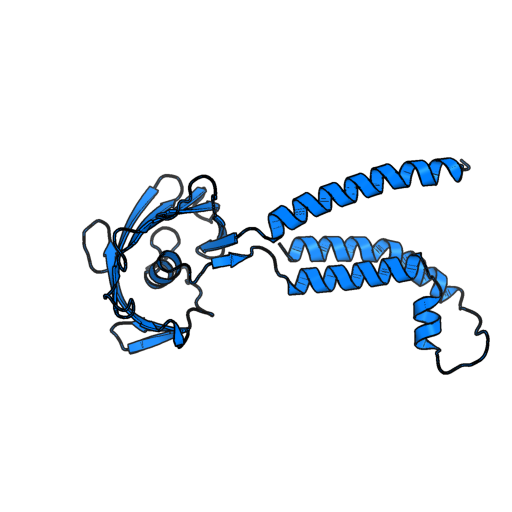 1 214 ? 20.664 -1.994 -27.917 1.00 91.50 214 GLN A O 1
ATOM 1709 N N . LYS A 1 215 ? 21.406 -2.455 -29.977 1.00 90.06 215 LYS A N 1
ATOM 1710 C CA . LYS A 1 215 ? 20.149 -2.084 -30.642 1.00 90.06 215 LYS A CA 1
ATOM 1711 C C . LYS A 1 215 ? 18.975 -2.964 -30.219 1.00 90.06 215 LYS A C 1
ATOM 1713 O O . LYS A 1 215 ? 17.871 -2.449 -30.098 1.00 90.06 215 LYS A O 1
ATOM 1718 N N . TYR A 1 216 ? 19.192 -4.261 -29.993 1.00 91.81 216 TYR A N 1
ATOM 1719 C CA . TYR A 1 216 ? 18.142 -5.128 -29.450 1.00 91.81 216 TYR A CA 1
ATOM 1720 C C . TYR A 1 216 ? 17.762 -4.716 -28.027 1.00 91.81 216 TYR A C 1
ATOM 1722 O O . TYR A 1 216 ? 16.576 -4.591 -27.728 1.00 91.81 216 TYR A O 1
ATOM 1730 N N . SER A 1 217 ? 18.749 -4.426 -27.176 1.00 91.69 217 SER A N 1
ATOM 1731 C CA . SER A 1 217 ? 18.518 -3.925 -25.817 1.00 91.69 217 SER A CA 1
ATOM 1732 C C . SER A 1 217 ? 17.646 -2.666 -25.815 1.00 91.69 217 SER A C 1
ATOM 1734 O O . SER A 1 217 ? 16.709 -2.577 -25.029 1.00 91.69 217 SER A O 1
ATOM 1736 N N . TRP A 1 218 ? 17.860 -1.737 -26.750 1.00 90.88 218 TRP A N 1
ATOM 1737 C CA . TRP A 1 218 ? 17.042 -0.523 -26.884 1.00 90.88 218 TRP A CA 1
ATOM 1738 C C . TRP A 1 218 ? 15.569 -0.777 -27.216 1.00 90.88 218 TRP A C 1
ATOM 1740 O O . TRP A 1 218 ? 14.740 0.096 -26.978 1.00 90.88 218 TRP A O 1
ATOM 1750 N N . VAL A 1 219 ? 15.238 -1.947 -27.766 1.00 89.38 219 VAL A N 1
ATOM 1751 C CA . VAL A 1 219 ? 13.859 -2.339 -28.085 1.00 89.38 219 VAL A CA 1
ATOM 1752 C C . VAL A 1 219 ? 13.228 -3.121 -26.933 1.00 89.38 219 VAL A C 1
ATOM 1754 O O . VAL A 1 219 ? 12.076 -2.871 -26.590 1.00 89.38 219 VAL A O 1
ATOM 1757 N N . PHE A 1 220 ? 13.972 -4.035 -26.305 1.00 92.31 220 PHE A N 1
ATOM 1758 C CA . PHE A 1 220 ? 13.444 -4.892 -25.235 1.00 92.31 220 PHE A CA 1
ATOM 1759 C C . PHE A 1 220 ? 13.424 -4.218 -23.859 1.00 92.31 220 PHE A C 1
ATOM 1761 O O . PHE A 1 220 ? 12.500 -4.439 -23.077 1.00 92.31 220 PHE A O 1
ATOM 1768 N N . THR A 1 221 ? 14.407 -3.371 -23.556 1.00 92.69 221 THR A N 1
ATOM 1769 C CA . THR A 1 221 ? 14.524 -2.720 -22.243 1.00 92.69 221 THR A CA 1
ATOM 1770 C C . THR A 1 221 ? 13.339 -1.807 -21.911 1.00 92.69 221 THR A C 1
ATOM 1772 O O . THR A 1 221 ? 12.846 -1.905 -20.789 1.00 92.69 221 THR A O 1
ATOM 1775 N N . PRO A 1 222 ? 12.797 -0.984 -22.835 1.00 91.38 222 PRO A N 1
ATOM 1776 C CA . PRO A 1 222 ? 11.590 -0.204 -22.556 1.00 91.38 222 PRO A CA 1
ATOM 1777 C C . PRO A 1 222 ? 10.401 -1.076 -22.143 1.00 91.38 222 PRO A C 1
ATOM 1779 O O . PRO A 1 222 ? 9.674 -0.722 -21.221 1.00 91.38 222 PRO A O 1
ATOM 1782 N N . VAL A 1 223 ? 10.228 -2.237 -22.786 1.00 92.88 223 VAL A N 1
ATOM 1783 C CA . VAL A 1 223 ? 9.155 -3.185 -22.451 1.00 92.88 223 VAL A CA 1
ATOM 1784 C C . VAL A 1 223 ? 9.349 -3.730 -21.037 1.00 92.88 223 VAL A C 1
ATOM 1786 O O . VAL A 1 223 ? 8.407 -3.730 -20.250 1.00 92.88 223 VAL A O 1
ATOM 1789 N N . ALA A 1 224 ? 10.575 -4.123 -20.682 1.00 93.19 224 ALA A N 1
ATOM 1790 C CA . ALA A 1 224 ? 10.894 -4.585 -19.332 1.00 93.19 224 ALA A CA 1
ATOM 1791 C C . ALA A 1 224 ? 10.664 -3.497 -18.267 1.00 93.19 224 ALA A C 1
ATOM 1793 O O . ALA A 1 224 ? 10.098 -3.784 -17.216 1.00 93.19 224 ALA A O 1
ATOM 1794 N N . VAL A 1 225 ? 11.042 -2.242 -18.545 1.00 94.00 225 VAL A N 1
ATOM 1795 C CA . VAL A 1 225 ? 10.792 -1.101 -17.646 1.00 94.00 225 VAL A CA 1
ATOM 1796 C C . VAL A 1 225 ? 9.294 -0.883 -17.438 1.00 94.00 225 VAL A C 1
ATOM 1798 O O . VAL A 1 225 ? 8.867 -0.701 -16.302 1.00 94.00 225 VAL A O 1
ATOM 1801 N N . ILE A 1 226 ? 8.488 -0.951 -18.503 1.00 92.81 226 ILE A N 1
ATOM 1802 C CA . ILE A 1 226 ? 7.026 -0.822 -18.402 1.00 92.81 226 ILE A CA 1
ATOM 1803 C C . ILE A 1 226 ? 6.439 -1.952 -17.550 1.00 92.81 226 ILE A C 1
ATOM 1805 O O . ILE A 1 226 ? 5.625 -1.679 -16.672 1.00 92.81 226 ILE A O 1
ATOM 1809 N N . ILE A 1 227 ? 6.868 -3.201 -17.761 1.00 93.50 227 ILE A N 1
ATOM 1810 C CA . ILE A 1 227 ? 6.418 -4.344 -16.950 1.00 93.50 227 ILE A CA 1
ATOM 1811 C C . ILE A 1 227 ? 6.770 -4.123 -15.475 1.00 93.50 227 ILE A C 1
ATOM 1813 O O . ILE A 1 227 ? 5.903 -4.269 -14.619 1.00 93.50 227 ILE A O 1
ATOM 1817 N N . LEU A 1 228 ? 8.007 -3.714 -15.175 1.00 93.50 228 LEU A N 1
ATOM 1818 C CA . LEU A 1 228 ? 8.432 -3.434 -13.802 1.00 93.50 228 LEU A CA 1
ATOM 1819 C C . LEU A 1 228 ? 7.636 -2.294 -13.169 1.00 93.50 228 LEU A C 1
ATOM 1821 O O . LEU A 1 228 ? 7.265 -2.398 -12.008 1.00 93.50 228 LEU A O 1
ATOM 1825 N N . MET A 1 229 ? 7.341 -1.232 -13.919 1.00 92.88 229 MET A N 1
ATOM 1826 C CA . MET A 1 229 ? 6.490 -0.143 -13.440 1.00 92.88 229 MET A CA 1
ATOM 1827 C C . MET A 1 229 ? 5.066 -0.620 -13.133 1.00 92.88 229 MET A C 1
ATOM 1829 O O . MET A 1 229 ? 4.502 -0.229 -12.119 1.00 92.88 229 MET A O 1
ATOM 1833 N N . ILE A 1 230 ? 4.484 -1.484 -13.969 1.00 92.06 230 ILE A N 1
ATOM 1834 C CA . ILE A 1 230 ? 3.152 -2.052 -13.709 1.00 92.06 230 ILE A CA 1
ATOM 1835 C C . ILE A 1 230 ? 3.177 -2.943 -12.463 1.00 92.06 230 ILE A C 1
ATOM 1837 O O . ILE A 1 230 ? 2.282 -2.838 -11.637 1.00 92.06 230 ILE A O 1
ATOM 1841 N N . MET A 1 231 ? 4.201 -3.787 -12.307 1.00 92.12 231 MET A N 1
ATOM 1842 C CA . MET A 1 231 ? 4.357 -4.646 -11.125 1.00 92.12 231 MET A CA 1
ATOM 1843 C C . MET A 1 231 ? 4.660 -3.866 -9.843 1.00 92.12 231 MET A C 1
ATOM 1845 O O . MET A 1 231 ? 4.449 -4.379 -8.749 1.00 92.12 231 MET A O 1
ATOM 1849 N N . ALA A 1 232 ? 5.195 -2.652 -9.973 1.00 92.56 232 ALA A N 1
ATOM 1850 C CA . ALA A 1 232 ? 5.496 -1.793 -8.844 1.00 92.56 232 ALA A CA 1
ATOM 1851 C C . ALA A 1 232 ? 4.256 -1.074 -8.283 1.00 92.56 232 ALA A C 1
ATOM 1853 O O . ALA A 1 232 ? 4.397 -0.422 -7.253 1.00 92.56 232 ALA A O 1
ATOM 1854 N N . LEU A 1 233 ? 3.092 -1.149 -8.944 1.00 88.44 233 LEU A N 1
ATOM 1855 C CA . LEU A 1 233 ? 1.802 -0.592 -8.501 1.00 88.44 233 LEU A CA 1
ATOM 1856 C C . LEU A 1 233 ? 0.917 -1.623 -7.795 1.00 88.44 233 LEU A C 1
ATOM 1858 O O . LEU A 1 233 ? 0.012 -1.153 -7.063 1.00 88.44 233 LEU A O 1
#

Sequence (233 aa):
MKINLKNRKLLIVPVAIAAVILLYFYLGNFFQTGVDYYGSFLREDRKASSTLSSVYVGKSGAGKTTLKVTRMSQADKFVEVNLDGKEKEYVLEASDDGEAIRIFDAENALIYSGNLSVESGTLTNQEGEAVSYYTYRPLDNETYNETNPDPMLLVLMANRLNERYRGNLTMLLFAGLIALSMITDMIFPNFFFRLKNLKYKGDIEIPAMYRKMQKYSWVFTPVAVIILMIMAL

Radius of gyration: 26.19 Å; chains: 1; bounding box: 70×37×76 Å